Protein AF-A0A7S4HUU7-F1 (afdb_monomer_lite)

Secondary structure (DSSP, 8-state):
-EEEETTEEEE----SS--SSTTTTHHHHHHHHS--HHHHHHHHHH-HHHHHTS-SS----SSEEEEEEE--S--EEEEEE-HHHHHHHHTSTTEEEEE--TT-STTSEE----SGGG--EEEEEEESSHHHHHHHHHHHHHHHHT-SEEETTPPPPP-PPP----------------PPP---------------------THHHHHHHHHHHT--HHHHHHHHTT----

Structure (mmCIF, N/CA/C/O backbone):
data_AF-A0A7S4HUU7-F1
#
_entry.id   AF-A0A7S4HUU7-F1
#
loop_
_atom_site.group_PDB
_atom_site.id
_atom_site.type_symbol
_atom_site.label_atom_id
_atom_site.label_alt_id
_atom_site.label_comp_id
_atom_site.label_asym_id
_atom_site.label_entity_id
_atom_site.label_seq_id
_atom_site.pdbx_PDB_ins_code
_atom_site.Cartn_x
_atom_site.Cartn_y
_atom_site.Cartn_z
_atom_site.occupancy
_atom_site.B_iso_or_equiv
_atom_site.auth_seq_id
_atom_site.auth_comp_id
_atom_site.auth_asym_id
_atom_site.auth_atom_id
_atom_site.pdbx_PDB_model_num
ATOM 1 N N . GLU A 1 1 ? 1.337 11.785 -11.502 1.00 91.38 1 GLU A N 1
ATOM 2 C CA . GLU A 1 1 ? -0.047 11.291 -11.449 1.00 91.38 1 GLU A CA 1
ATOM 3 C C . GLU A 1 1 ? -0.752 11.577 -12.762 1.00 91.38 1 GLU A C 1
ATOM 5 O O . GLU A 1 1 ? -0.641 12.681 -13.294 1.00 91.38 1 GLU A O 1
ATOM 10 N N . VAL A 1 2 ? -1.424 10.565 -13.302 1.00 93.88 2 VAL A N 1
ATOM 11 C CA . VAL A 1 2 ? -2.193 10.631 -14.548 1.00 93.88 2 VAL A CA 1
ATOM 12 C C . VAL A 1 2 ? -3.588 10.104 -14.239 1.00 93.88 2 VAL A C 1
ATOM 14 O O . VAL A 1 2 ? -3.719 9.100 -13.544 1.00 93.88 2 VAL A O 1
ATOM 17 N N . LYS A 1 3 ? -4.619 10.773 -14.749 1.00 95.31 3 LYS A N 1
ATOM 18 C CA . LYS A 1 3 ? -6.012 10.327 -14.666 1.00 95.31 3 LYS A CA 1
ATOM 19 C C . LYS A 1 3 ? -6.477 9.888 -16.050 1.00 95.31 3 LYS A C 1
ATOM 21 O O . LYS A 1 3 ? -6.244 10.607 -17.017 1.00 95.31 3 LYS A O 1
ATOM 26 N N . LEU A 1 4 ? -7.136 8.738 -16.152 1.00 95.38 4 LEU A N 1
ATOM 27 C CA . LEU A 1 4 ? -7.768 8.308 -17.400 1.00 95.38 4 LEU A CA 1
ATOM 28 C C . LEU A 1 4 ? -9.140 8.975 -17.543 1.00 95.38 4 LEU A C 1
ATOM 30 O O . LEU A 1 4 ? -9.954 8.916 -16.627 1.00 95.38 4 LEU A O 1
ATOM 34 N N . GLU A 1 5 ? -9.386 9.605 -18.689 1.00 95.25 5 GLU A N 1
ATOM 35 C CA . GLU A 1 5 ? -10.675 10.185 -19.076 1.00 95.25 5 GLU A CA 1
ATOM 36 C C . GLU A 1 5 ? -11.149 9.554 -20.389 1.00 95.25 5 GLU A C 1
ATOM 38 O O . GLU A 1 5 ? -10.347 9.008 -21.146 1.00 95.25 5 GLU A O 1
ATOM 43 N N . THR A 1 6 ? -12.435 9.694 -20.729 1.00 96.44 6 THR A N 1
ATOM 44 C CA . THR A 1 6 ? -12.987 9.204 -22.013 1.00 96.44 6 THR A CA 1
ATOM 45 C C . THR A 1 6 ? -12.234 9.754 -23.229 1.00 96.44 6 THR A C 1
ATOM 47 O O . THR A 1 6 ? -12.147 9.103 -24.262 1.00 96.44 6 THR A O 1
ATOM 50 N N . ARG A 1 7 ? -11.664 10.959 -23.107 1.00 95.81 7 ARG A N 1
ATOM 51 C CA . ARG A 1 7 ? -10.877 11.620 -24.163 1.00 95.81 7 ARG A CA 1
ATOM 52 C C . ARG A 1 7 ? -9.395 11.222 -24.164 1.00 95.81 7 ARG A C 1
ATOM 54 O O . ARG A 1 7 ? -8.632 11.770 -24.952 1.00 95.81 7 ARG A O 1
ATOM 61 N N . GLY A 1 8 ? -8.984 10.323 -23.274 1.00 96.19 8 GLY A N 1
ATOM 62 C CA . GLY A 1 8 ? -7.600 9.901 -23.093 1.00 96.19 8 GLY A CA 1
ATOM 63 C C . GLY A 1 8 ? -6.992 10.325 -21.749 1.00 96.19 8 GLY A C 1
ATOM 64 O O . GLY A 1 8 ? -7.663 10.929 -20.908 1.00 96.19 8 GLY A O 1
ATOM 65 N N . PRO A 1 9 ? -5.716 9.980 -21.513 1.00 96.62 9 PRO A N 1
ATOM 66 C CA . PRO A 1 9 ? -5.021 10.280 -20.269 1.00 96.62 9 PRO A CA 1
ATOM 67 C C . PRO A 1 9 ? -4.788 11.785 -20.092 1.00 96.62 9 PRO A C 1
ATOM 69 O O . PRO A 1 9 ? -4.361 12.483 -21.010 1.00 96.62 9 PRO A O 1
ATOM 72 N N . VAL A 1 10 ? -5.007 12.274 -18.875 1.00 97.56 10 VAL A N 1
ATOM 73 C CA . VAL A 1 10 ? -4.738 13.651 -18.459 1.00 97.56 10 VAL A CA 1
ATOM 74 C C . VAL A 1 10 ? -3.619 13.643 -17.428 1.00 97.56 10 VAL A C 1
ATOM 76 O O . VAL A 1 10 ? -3.720 12.985 -16.391 1.00 97.56 10 VAL A O 1
ATOM 79 N N . LEU A 1 11 ? -2.553 14.396 -17.701 1.00 96.69 11 LEU A N 1
ATOM 80 C CA . LEU A 1 11 ? -1.488 14.626 -16.733 1.00 96.69 11 LEU A CA 1
ATOM 81 C C . LEU A 1 11 ? -2.001 15.541 -15.618 1.00 96.69 11 LEU A C 1
ATOM 83 O O . LEU A 1 11 ? -2.425 16.662 -15.887 1.00 96.69 11 LEU A O 1
ATOM 87 N N . ILE A 1 12 ? -1.957 15.059 -14.378 1.00 96.75 12 ILE A N 1
ATOM 88 C CA . ILE A 1 12 ? -2.424 15.805 -13.204 1.00 96.75 12 ILE A CA 1
ATOM 89 C C . ILE A 1 12 ? -1.245 16.434 -12.469 1.00 96.75 12 ILE A C 1
ATOM 91 O O . ILE A 1 12 ? -1.267 17.619 -12.153 1.00 96.75 12 ILE A O 1
ATOM 95 N N . GLU A 1 13 ? -0.198 15.648 -12.225 1.00 95.94 13 GLU A N 1
ATOM 96 C CA . GLU A 1 13 ? 0.946 16.088 -11.430 1.00 95.94 13 GLU A CA 1
ATOM 97 C C . GLU A 1 13 ? 2.232 15.390 -11.882 1.00 95.94 13 GLU A C 1
ATOM 99 O O . GLU A 1 13 ? 2.228 14.197 -12.198 1.00 95.94 13 GLU A O 1
ATOM 104 N N . VAL A 1 14 ? 3.355 16.107 -11.865 1.00 94.88 14 VAL A N 1
ATOM 105 C CA . VAL A 1 14 ? 4.700 15.535 -12.006 1.00 94.88 14 VAL A CA 1
ATOM 106 C C . VAL A 1 14 ? 5.538 16.007 -10.834 1.00 94.88 14 VAL A C 1
ATOM 108 O O . VAL A 1 14 ? 5.533 17.183 -10.486 1.00 94.88 14 VAL A O 1
ATOM 111 N N . ASN A 1 15 ? 6.277 15.077 -10.242 1.00 93.06 15 ASN A N 1
ATOM 112 C CA . ASN A 1 15 ? 7.114 15.326 -9.084 1.00 93.06 15 ASN A CA 1
ATOM 113 C C . ASN A 1 15 ? 8.558 14.916 -9.394 1.00 93.06 15 ASN A C 1
ATOM 115 O O . ASN A 1 15 ? 8.798 13.817 -9.886 1.00 93.06 15 ASN A O 1
ATOM 119 N N . CYS A 1 16 ? 9.521 15.774 -9.051 1.00 92.38 16 CYS A N 1
ATOM 120 C CA . CYS A 1 16 ? 10.960 15.484 -9.136 1.00 92.38 16 CYS A CA 1
ATOM 121 C C . CYS A 1 16 ? 11.496 14.976 -7.787 1.00 92.38 16 CYS A C 1
ATOM 123 O O . CYS A 1 16 ? 12.459 15.511 -7.242 1.00 92.38 16 CYS A O 1
ATOM 125 N N . ARG A 1 17 ? 10.810 13.988 -7.210 1.00 91.88 17 ARG A N 1
ATOM 126 C CA . ARG A 1 17 ? 11.124 13.362 -5.918 1.00 91.88 17 ARG A CA 1
ATOM 127 C C . ARG A 1 17 ? 10.657 11.910 -5.925 1.00 91.88 17 ARG A C 1
ATOM 129 O O . ARG A 1 17 ? 9.897 11.510 -6.805 1.00 91.88 17 ARG A O 1
ATOM 136 N N . LEU A 1 18 ? 11.068 11.158 -4.910 1.00 91.81 18 LEU A N 1
ATOM 137 C CA . LEU A 1 18 ? 10.522 9.831 -4.653 1.00 91.81 18 LEU A CA 1
ATOM 138 C C . LEU A 1 18 ? 9.024 9.908 -4.312 1.00 91.81 18 LEU A C 1
ATOM 140 O O . LEU A 1 18 ? 8.534 10.904 -3.757 1.00 91.81 18 LEU A O 1
ATOM 144 N N . HIS A 1 19 ? 8.308 8.838 -4.652 1.00 90.75 19 HIS A N 1
ATOM 145 C CA . HIS A 1 19 ? 6.928 8.625 -4.237 1.00 90.75 19 HIS A CA 1
ATOM 146 C C . HIS A 1 19 ? 6.809 8.670 -2.703 1.00 90.75 19 HIS A C 1
ATOM 148 O O . HIS A 1 19 ? 7.733 8.269 -1.991 1.00 90.75 19 HIS A O 1
ATOM 154 N N . GLY A 1 20 ? 5.679 9.195 -2.214 1.00 89.56 20 GLY A N 1
ATOM 155 C CA . GLY A 1 20 ? 5.392 9.313 -0.780 1.00 89.56 20 GLY A CA 1
ATOM 156 C C . GLY A 1 20 ? 5.154 7.957 -0.102 1.00 89.56 20 GLY A C 1
ATOM 157 O O . GLY A 1 20 ? 5.434 6.911 -0.682 1.00 89.56 20 GLY A O 1
ATOM 158 N N . GLY A 1 21 ? 4.648 7.966 1.133 1.00 86.81 21 GLY A N 1
ATOM 159 C CA . GLY A 1 21 ? 4.355 6.733 1.876 1.00 86.81 21 GLY A CA 1
ATOM 160 C C . GLY A 1 21 ? 5.598 6.048 2.450 1.00 86.81 21 GLY A C 1
ATOM 161 O O . GLY A 1 21 ? 5.610 4.826 2.592 1.00 86.81 21 GLY A O 1
ATOM 162 N N . GLU A 1 22 ? 6.669 6.817 2.694 1.00 87.81 22 GLU A N 1
ATOM 163 C CA . GLU A 1 22 ? 7.852 6.404 3.468 1.00 87.81 22 GLU A CA 1
ATOM 164 C C . GLU A 1 22 ? 8.527 5.112 2.960 1.00 87.81 22 GLU A C 1
ATOM 166 O O . GLU A 1 22 ? 9.189 4.396 3.707 1.00 87.81 22 GLU A O 1
ATOM 171 N N . GLY A 1 23 ? 8.369 4.800 1.669 1.00 91.38 23 GLY A N 1
ATOM 172 C CA . GLY A 1 23 ? 8.923 3.593 1.052 1.00 91.38 23 GLY A CA 1
ATOM 173 C C . GLY A 1 23 ? 8.147 2.304 1.344 1.00 91.38 23 GLY A C 1
ATOM 174 O O . GLY A 1 23 ? 8.562 1.239 0.895 1.00 91.38 23 GLY A O 1
ATOM 175 N N . THR A 1 24 ? 6.998 2.367 2.020 1.00 92.38 24 THR A N 1
ATOM 176 C CA . THR A 1 24 ? 6.162 1.184 2.300 1.00 92.38 24 THR A CA 1
ATOM 177 C C . THR A 1 24 ? 5.661 0.483 1.032 1.00 92.38 24 THR A C 1
ATOM 179 O O . THR A 1 24 ? 5.388 -0.711 1.060 1.00 92.38 24 THR A O 1
ATOM 182 N N . TRP A 1 25 ? 5.626 1.185 -0.102 1.00 93.12 25 TRP A N 1
ATOM 183 C CA . TRP A 1 25 ? 5.288 0.673 -1.435 1.00 93.12 25 TRP A CA 1
ATOM 184 C C . TRP A 1 25 ? 6.435 -0.071 -2.145 1.00 93.12 25 TRP A C 1
ATOM 186 O O . TRP A 1 25 ? 6.200 -0.738 -3.157 1.00 93.12 25 TRP A O 1
ATOM 196 N N . LEU A 1 26 ? 7.682 0.050 -1.666 1.00 95.56 26 LEU A N 1
ATOM 197 C CA . LEU A 1 26 ? 8.866 -0.511 -2.332 1.00 95.56 26 LEU A CA 1
ATOM 198 C C . LEU A 1 26 ? 8.753 -2.014 -2.633 1.00 95.56 26 LEU A C 1
ATOM 200 O O . LEU A 1 26 ? 9.136 -2.391 -3.741 1.00 95.56 26 LEU A O 1
ATOM 204 N N . PRO A 1 27 ? 8.219 -2.869 -1.733 1.00 95.62 27 PRO A N 1
ATOM 205 C CA . PRO A 1 27 ? 8.077 -4.296 -2.014 1.00 95.62 27 PRO A CA 1
ATOM 206 C C . PRO A 1 27 ? 7.184 -4.577 -3.228 1.00 95.62 27 PRO A C 1
ATOM 208 O O . PRO A 1 27 ? 7.537 -5.398 -4.071 1.00 95.62 27 PRO A O 1
ATOM 211 N N . VAL A 1 28 ? 6.075 -3.840 -3.366 1.00 96.81 28 VAL A N 1
ATOM 212 C CA . VAL A 1 28 ? 5.144 -3.984 -4.496 1.00 96.81 28 VAL A CA 1
ATOM 213 C C . VAL A 1 28 ? 5.813 -3.550 -5.797 1.00 96.81 28 VAL A C 1
ATOM 215 O O . VAL A 1 28 ? 5.787 -4.284 -6.780 1.00 96.81 28 VAL A O 1
ATOM 218 N N . ALA A 1 29 ? 6.463 -2.382 -5.806 1.00 95.19 29 ALA A N 1
ATOM 219 C CA . ALA A 1 29 ? 7.156 -1.894 -6.998 1.00 95.19 29 ALA A CA 1
ATOM 220 C C . ALA A 1 29 ? 8.310 -2.816 -7.415 1.00 95.19 29 ALA A C 1
ATOM 222 O O . ALA A 1 29 ? 8.478 -3.085 -8.603 1.00 95.19 29 ALA A O 1
ATOM 223 N N . MET A 1 30 ? 9.063 -3.340 -6.444 1.00 95.94 30 MET A N 1
ATOM 224 C CA . MET A 1 30 ? 10.132 -4.297 -6.705 1.00 95.94 30 MET A CA 1
ATOM 225 C C . MET A 1 30 ? 9.587 -5.584 -7.329 1.00 95.94 30 MET A C 1
ATOM 227 O O . MET A 1 30 ? 10.121 -6.034 -8.335 1.00 95.94 30 MET A O 1
ATOM 231 N N . ALA A 1 31 ? 8.506 -6.149 -6.788 1.00 96.19 31 ALA A N 1
ATOM 232 C CA . ALA A 1 31 ? 7.906 -7.361 -7.338 1.00 96.19 31 ALA A CA 1
ATOM 233 C C . ALA A 1 31 ? 7.308 -7.151 -8.738 1.00 96.19 31 ALA A C 1
ATOM 235 O O . ALA A 1 31 ? 7.382 -8.041 -9.582 1.00 96.19 31 ALA A O 1
ATOM 236 N N . ALA A 1 32 ? 6.723 -5.979 -8.989 1.00 94.75 32 ALA A N 1
ATOM 237 C CA . ALA A 1 32 ? 6.044 -5.683 -10.241 1.00 94.75 32 ALA A CA 1
ATOM 238 C C . ALA A 1 32 ? 7.010 -5.313 -11.379 1.00 94.75 32 ALA A C 1
ATOM 240 O O . ALA A 1 32 ? 6.782 -5.706 -12.520 1.00 94.75 32 ALA A O 1
ATOM 241 N N . ALA A 1 33 ? 8.080 -4.564 -11.093 1.00 93.19 33 ALA A N 1
ATOM 242 C CA . ALA A 1 33 ? 8.981 -4.023 -12.116 1.00 93.19 33 ALA A CA 1
ATOM 243 C C . ALA A 1 33 ? 10.416 -4.577 -12.058 1.00 93.19 33 ALA A C 1
ATOM 245 O O . ALA A 1 33 ? 11.174 -4.395 -13.008 1.00 93.19 33 ALA A O 1
ATOM 246 N N . GLY A 1 34 ? 10.817 -5.225 -10.961 1.00 93.94 34 GLY A N 1
ATOM 247 C CA . GLY A 1 34 ? 12.198 -5.669 -10.724 1.00 93.94 34 GLY A CA 1
ATOM 248 C C . GLY A 1 34 ? 13.163 -4.547 -10.316 1.00 93.94 34 GLY A C 1
ATOM 249 O O . GLY A 1 34 ? 14.355 -4.787 -10.144 1.00 93.94 34 GLY A O 1
ATOM 250 N N . TYR A 1 35 ? 12.669 -3.316 -10.170 1.00 94.44 35 TYR A N 1
ATOM 251 C CA . TYR A 1 35 ? 13.412 -2.155 -9.683 1.00 94.44 35 TYR A CA 1
ATOM 252 C C . TYR A 1 35 ? 12.447 -1.135 -9.066 1.00 94.44 35 TYR A C 1
ATOM 254 O O . TYR A 1 35 ? 11.231 -1.215 -9.230 1.00 94.44 35 TYR A O 1
ATOM 262 N N . THR A 1 36 ? 12.978 -0.150 -8.345 1.00 95.12 36 THR A N 1
ATOM 263 C CA . THR A 1 36 ? 12.193 0.933 -7.735 1.00 95.12 36 THR A CA 1
ATOM 264 C C . THR A 1 36 ? 12.792 2.294 -8.072 1.00 95.12 36 THR A C 1
ATOM 266 O O . THR A 1 36 ? 13.926 2.389 -8.543 1.00 95.12 36 THR A O 1
ATOM 269 N N . GLN A 1 37 ? 12.065 3.377 -7.778 1.00 93.81 37 GLN A N 1
ATOM 270 C CA . GLN A 1 37 ? 12.620 4.733 -7.894 1.00 93.81 37 GLN A CA 1
ATOM 271 C C . GLN A 1 37 ? 13.870 4.916 -7.018 1.00 93.81 37 GLN A C 1
ATOM 273 O O . GLN A 1 37 ? 14.778 5.650 -7.396 1.00 93.81 37 GLN A O 1
ATOM 278 N N . VAL A 1 38 ? 13.936 4.225 -5.872 1.00 95.75 38 VAL A N 1
ATOM 279 C CA . VAL A 1 38 ? 15.086 4.274 -4.961 1.00 95.75 38 VAL A CA 1
ATOM 280 C C . VAL A 1 38 ? 16.294 3.581 -5.582 1.00 95.75 38 VAL A C 1
ATOM 282 O O . VAL A 1 38 ? 17.364 4.179 -5.648 1.00 95.75 38 VAL A O 1
ATOM 285 N N . THR A 1 39 ? 16.136 2.352 -6.087 1.00 95.69 39 THR A N 1
ATOM 286 C CA . THR A 1 39 ? 17.259 1.630 -6.707 1.00 95.69 39 THR A CA 1
ATOM 287 C C . THR A 1 39 ? 17.730 2.325 -7.979 1.00 95.69 39 THR A C 1
ATOM 289 O O . THR A 1 39 ? 18.930 2.483 -8.165 1.00 95.69 39 THR A O 1
ATOM 292 N N . ALA A 1 40 ? 16.806 2.836 -8.798 1.00 95.12 40 ALA A N 1
ATOM 293 C CA . ALA A 1 40 ? 17.142 3.609 -9.989 1.00 95.12 40 ALA A CA 1
ATOM 294 C C . ALA A 1 40 ? 17.914 4.896 -9.649 1.00 95.12 40 ALA A C 1
ATOM 296 O O . ALA A 1 40 ? 18.889 5.220 -10.322 1.00 95.12 40 ALA A O 1
ATOM 297 N N . LEU A 1 41 ? 17.525 5.616 -8.589 1.00 95.50 41 LEU A N 1
ATOM 298 C CA . LEU A 1 41 ? 18.242 6.811 -8.133 1.00 95.50 41 LEU A CA 1
ATOM 299 C C . LEU A 1 41 ? 19.663 6.481 -7.647 1.00 95.50 41 LEU A C 1
ATOM 301 O O . LEU A 1 41 ? 20.611 7.199 -7.976 1.00 95.50 41 LEU A O 1
ATOM 305 N N . ILE A 1 42 ? 19.815 5.396 -6.883 1.00 96.44 42 ILE A N 1
ATOM 306 C CA . ILE A 1 42 ? 21.120 4.907 -6.417 1.00 96.44 42 ILE A CA 1
ATOM 307 C C . ILE A 1 42 ? 21.998 4.528 -7.612 1.00 96.44 42 ILE A C 1
ATOM 309 O O . ILE A 1 42 ? 23.152 4.949 -7.677 1.00 96.44 42 ILE A O 1
ATOM 313 N N . ASP A 1 43 ? 21.452 3.799 -8.584 1.00 97.00 43 ASP A N 1
ATOM 314 C CA . ASP A 1 43 ? 22.181 3.386 -9.782 1.00 97.00 43 ASP A CA 1
ATOM 315 C C . ASP A 1 43 ? 22.602 4.579 -10.626 1.00 97.00 43 ASP A C 1
ATOM 317 O O . ASP A 1 43 ? 23.757 4.659 -11.028 1.00 97.00 43 ASP A O 1
ATOM 321 N N . ALA A 1 44 ? 21.727 5.566 -10.817 1.00 96.12 44 ALA A N 1
ATOM 322 C CA . ALA A 1 44 ? 22.086 6.770 -11.561 1.00 96.12 44 ALA A CA 1
ATOM 323 C C . ALA A 1 44 ? 23.250 7.534 -10.905 1.00 96.12 44 ALA A C 1
ATOM 325 O O . ALA A 1 44 ? 24.038 8.176 -11.595 1.00 96.12 44 ALA A O 1
ATOM 326 N N . SER A 1 45 ? 23.354 7.459 -9.575 1.00 96.62 45 SER A N 1
ATOM 327 C CA . SER A 1 45 ? 24.353 8.195 -8.795 1.00 96.62 45 SER A CA 1
ATOM 328 C C . SER A 1 45 ? 25.679 7.442 -8.660 1.00 96.62 45 SER A C 1
ATOM 330 O O . SER A 1 45 ? 26.740 8.057 -8.700 1.00 96.62 45 SER A O 1
ATOM 332 N N . LEU A 1 46 ? 25.627 6.120 -8.474 1.00 97.94 46 LEU A N 1
ATOM 333 C CA . LEU A 1 46 ? 26.786 5.305 -8.088 1.00 97.94 46 LEU A CA 1
ATOM 334 C C . LEU A 1 46 ? 27.172 4.243 -9.127 1.00 97.94 46 LEU A C 1
ATOM 336 O O . LEU A 1 46 ? 28.290 3.734 -9.090 1.00 97.94 46 LEU A O 1
ATOM 340 N N . ARG A 1 47 ? 26.262 3.869 -10.034 1.00 97.38 47 ARG A N 1
ATOM 341 C CA . ARG A 1 47 ? 26.425 2.775 -11.009 1.00 97.38 47 ARG A CA 1
ATOM 342 C C . ARG A 1 47 ? 25.784 3.143 -12.359 1.00 97.38 47 ARG A C 1
ATOM 344 O O . ARG A 1 47 ? 24.811 2.506 -12.766 1.00 97.38 47 ARG A O 1
ATOM 351 N N . PRO A 1 48 ? 26.307 4.152 -13.082 1.00 95.69 48 PRO A N 1
ATOM 352 C CA . PRO A 1 48 ? 25.664 4.685 -14.290 1.00 95.69 48 PRO A CA 1
ATOM 353 C C . PRO A 1 48 ? 25.461 3.634 -15.390 1.00 95.69 48 PRO A C 1
ATOM 355 O O . PRO A 1 48 ? 24.491 3.700 -16.138 1.00 95.69 48 PRO A O 1
ATOM 358 N N . GLU A 1 49 ? 26.334 2.628 -15.458 1.00 97.56 49 GLU A N 1
ATOM 359 C CA . GLU A 1 49 ? 26.184 1.474 -16.348 1.00 97.56 49 GLU A CA 1
ATOM 360 C C . GLU A 1 49 ? 24.924 0.652 -16.012 1.00 97.56 49 GLU A C 1
ATOM 362 O O . GLU A 1 49 ? 24.165 0.307 -16.919 1.00 97.56 49 GLU A O 1
ATOM 367 N N . ALA A 1 50 ? 24.646 0.412 -14.724 1.00 96.19 50 ALA A N 1
ATOM 368 C CA . ALA A 1 50 ? 23.447 -0.282 -14.252 1.00 96.19 50 ALA A CA 1
ATOM 369 C C . ALA A 1 50 ? 22.183 0.523 -14.541 1.00 96.19 50 ALA A C 1
ATOM 371 O O . ALA A 1 50 ? 21.204 -0.026 -15.042 1.00 96.19 50 ALA A O 1
ATOM 372 N N . PHE A 1 51 ? 22.238 1.837 -14.320 1.00 96.88 51 PHE A N 1
ATOM 373 C CA . PHE A 1 51 ? 21.145 2.733 -14.683 1.00 96.88 51 PHE A CA 1
ATOM 374 C C . PHE A 1 51 ? 20.863 2.707 -16.190 1.00 96.88 51 PHE A C 1
ATOM 376 O O . PHE A 1 51 ? 19.707 2.646 -16.596 1.00 96.88 51 PHE A O 1
ATOM 383 N N . GLY A 1 52 ? 21.909 2.672 -17.022 1.00 96.62 52 GLY A N 1
ATOM 384 C CA . GLY A 1 52 ? 21.791 2.580 -18.478 1.00 96.62 52 GLY A CA 1
ATOM 385 C C . GLY A 1 52 ? 21.163 1.277 -18.989 1.00 96.62 52 GLY A C 1
ATOM 386 O O . GLY A 1 52 ? 20.708 1.243 -20.129 1.00 96.62 52 GLY A O 1
ATOM 387 N N . ARG A 1 53 ? 21.107 0.216 -18.167 1.00 95.12 53 ARG A N 1
ATOM 388 C CA . ARG A 1 53 ? 20.383 -1.031 -18.483 1.00 95.12 53 ARG A CA 1
ATOM 389 C C . ARG A 1 53 ? 18.895 -0.982 -18.155 1.00 95.12 53 ARG A C 1
ATOM 391 O O . ARG A 1 53 ? 18.170 -1.879 -18.583 1.00 95.12 53 ARG A O 1
ATOM 398 N N . LEU A 1 54 ? 18.434 0.007 -17.390 1.00 93.81 54 LEU A N 1
ATOM 399 C CA . LEU A 1 54 ? 17.011 0.138 -17.098 1.00 93.81 54 LEU A CA 1
ATOM 400 C C . LEU A 1 54 ? 16.245 0.470 -18.386 1.00 93.81 54 LEU A C 1
ATOM 402 O O . LEU A 1 54 ? 16.739 1.231 -19.223 1.00 93.81 54 LEU A O 1
ATOM 406 N N . PRO A 1 55 ? 15.036 -0.083 -18.569 1.00 92.12 55 PRO A N 1
ATOM 407 C CA . PRO A 1 55 ? 14.258 0.188 -19.763 1.00 92.12 55 PRO A CA 1
ATOM 408 C C . PRO A 1 55 ? 13.825 1.660 -19.786 1.00 92.12 55 PRO A C 1
ATOM 410 O O . PRO A 1 55 ? 13.449 2.235 -18.763 1.00 92.12 55 PRO A O 1
ATOM 413 N N . ALA A 1 56 ? 13.845 2.273 -20.972 1.00 89.75 56 ALA A N 1
ATOM 414 C CA . ALA A 1 56 ? 13.463 3.679 -21.151 1.00 89.75 56 ALA A CA 1
ATOM 415 C C . ALA A 1 56 ? 11.984 3.954 -20.814 1.00 89.75 56 ALA A C 1
ATOM 417 O O . ALA A 1 56 ? 11.597 5.095 -20.561 1.00 89.75 56 ALA A O 1
ATOM 418 N N . GLN A 1 57 ? 11.155 2.910 -20.821 1.00 87.00 57 GLN A N 1
ATOM 419 C CA . GLN A 1 57 ? 9.746 2.933 -20.450 1.00 87.00 57 GLN A CA 1
ATOM 420 C C . GLN A 1 57 ? 9.435 1.703 -19.587 1.00 87.00 57 GLN A C 1
ATOM 422 O O . GLN A 1 57 ? 10.111 0.683 -19.735 1.00 87.00 57 GLN A O 1
ATOM 427 N N . PRO A 1 58 ? 8.427 1.761 -18.699 1.00 78.56 58 PRO A N 1
ATOM 428 C CA . PRO A 1 58 ? 8.003 0.591 -17.939 1.00 78.56 58 PRO A CA 1
ATOM 429 C C . PRO A 1 58 ? 7.675 -0.583 -18.869 1.00 78.56 58 PRO A C 1
ATOM 431 O O . PRO A 1 58 ? 6.928 -0.430 -19.834 1.00 78.56 58 PRO A O 1
ATOM 434 N N . VAL A 1 59 ? 8.246 -1.748 -18.573 1.00 83.50 59 VAL A N 1
ATOM 435 C CA . VAL A 1 59 ? 7.923 -3.007 -19.256 1.00 83.50 59 VAL A CA 1
ATOM 436 C C . VAL A 1 59 ? 6.636 -3.611 -18.687 1.00 83.50 59 VAL A C 1
ATOM 438 O O . VAL A 1 59 ? 6.082 -3.106 -17.707 1.00 83.50 59 VAL A O 1
ATOM 441 N N . ALA A 1 60 ? 6.156 -4.700 -19.293 1.00 87.31 60 ALA A N 1
ATOM 442 C CA . ALA A 1 60 ? 5.064 -5.484 -18.726 1.00 87.31 60 ALA A CA 1
ATOM 443 C C . ALA A 1 60 ? 5.366 -5.867 -17.266 1.00 87.31 60 ALA A C 1
ATOM 445 O O . ALA A 1 60 ? 6.504 -6.197 -16.924 1.00 87.31 60 ALA A O 1
ATOM 446 N N . LEU A 1 61 ? 4.340 -5.810 -16.414 1.00 91.56 61 LEU A N 1
ATOM 447 C CA . LEU A 1 61 ? 4.477 -6.144 -15.000 1.00 91.56 61 LEU A CA 1
ATOM 448 C C . LEU A 1 61 ? 4.857 -7.622 -14.844 1.00 91.56 61 LEU A C 1
ATOM 450 O O . LEU A 1 61 ? 4.225 -8.489 -15.443 1.00 91.56 61 LEU A O 1
ATOM 454 N N . GLN A 1 62 ? 5.866 -7.900 -14.021 1.00 94.19 62 GLN A N 1
ATOM 455 C CA . GLN A 1 62 ? 6.297 -9.259 -13.679 1.00 94.19 62 GLN A CA 1
ATOM 456 C C . GLN A 1 62 ? 5.330 -9.926 -12.697 1.00 94.19 62 GLN A C 1
ATOM 458 O O . GLN A 1 62 ? 5.128 -11.136 -12.741 1.00 94.19 62 GLN A O 1
ATOM 463 N N . GLN A 1 63 ? 4.739 -9.124 -11.811 1.00 96.69 63 GLN A N 1
ATOM 464 C CA . GLN A 1 63 ? 3.712 -9.521 -10.856 1.00 96.69 63 GLN A CA 1
ATOM 465 C C . GLN A 1 63 ? 2.695 -8.393 -10.687 1.00 96.69 63 GLN A C 1
ATOM 467 O O . GLN A 1 63 ? 2.951 -7.235 -11.029 1.00 96.69 63 GLN A O 1
ATOM 472 N N . HIS A 1 64 ? 1.542 -8.732 -10.127 1.00 97.38 64 HIS A N 1
ATOM 473 C CA . HIS A 1 64 ? 0.474 -7.794 -9.819 1.00 97.38 64 HIS A CA 1
ATOM 474 C C . HIS A 1 64 ? 0.468 -7.489 -8.330 1.00 97.38 64 HIS A C 1
ATOM 476 O O . HIS A 1 64 ? 0.777 -8.359 -7.521 1.00 97.38 64 HIS A O 1
ATOM 482 N N . GLY A 1 65 ? 0.114 -6.265 -7.955 1.00 96.44 65 GLY A N 1
ATOM 483 C CA . GLY A 1 65 ? 0.072 -5.916 -6.549 1.00 96.44 65 GLY A CA 1
ATOM 484 C C . GLY A 1 65 ? -0.558 -4.567 -6.259 1.00 96.44 65 GLY A C 1
ATOM 485 O O . GLY A 1 65 ? -0.754 -3.741 -7.153 1.00 96.44 65 GLY A O 1
ATOM 486 N N . ALA A 1 66 ? -0.855 -4.364 -4.981 1.00 96.19 66 ALA A N 1
ATOM 487 C CA . ALA A 1 66 ? -1.431 -3.145 -4.447 1.00 96.19 66 ALA A CA 1
ATOM 488 C C . ALA A 1 66 ? -0.832 -2.803 -3.090 1.00 96.19 66 ALA A C 1
ATOM 490 O O . ALA A 1 66 ? -0.521 -3.673 -2.279 1.00 96.19 66 ALA A O 1
ATOM 491 N N . TRP A 1 67 ? -0.769 -1.502 -2.841 1.00 94.81 67 TRP A N 1
ATOM 492 C CA . TRP A 1 67 ? -0.598 -0.930 -1.517 1.00 94.81 67 TRP A CA 1
ATOM 493 C C . TRP A 1 67 ? -1.990 -0.581 -0.974 1.00 94.81 67 TRP A C 1
ATOM 495 O O . TRP A 1 67 ? -2.637 0.351 -1.456 1.00 94.81 67 TRP A O 1
ATOM 505 N N . VAL A 1 68 ? -2.490 -1.379 -0.031 1.00 95.62 68 VAL A N 1
ATOM 506 C CA . VAL A 1 68 ? -3.816 -1.224 0.583 1.00 95.62 68 VAL A CA 1
ATOM 507 C C . VAL A 1 68 ? -3.672 -0.427 1.871 1.00 95.62 68 VAL A C 1
ATOM 509 O O . VAL A 1 68 ? -2.932 -0.817 2.769 1.00 95.62 68 VAL A O 1
ATOM 512 N N . THR A 1 69 ? -4.381 0.692 1.987 1.00 94.94 69 THR A N 1
ATOM 513 C CA . THR A 1 69 ? -4.323 1.547 3.177 1.00 94.94 69 THR A CA 1
ATOM 514 C C . THR A 1 69 ? -5.110 0.958 4.340 1.00 94.94 69 THR A C 1
ATOM 516 O O . THR A 1 69 ? -6.243 0.508 4.173 1.00 94.94 69 THR A O 1
ATOM 519 N N . VAL A 1 70 ? -4.531 1.027 5.539 1.00 96.12 70 VAL A N 1
ATOM 520 C CA . VAL A 1 70 ? -5.237 0.757 6.797 1.00 96.12 70 VAL A CA 1
ATOM 521 C C . VAL A 1 70 ? -6.058 1.991 7.147 1.00 96.12 70 VAL A C 1
ATOM 523 O O . VAL A 1 70 ? -5.499 3.081 7.312 1.00 96.12 70 VAL A O 1
ATOM 526 N N . ARG A 1 71 ? -7.379 1.818 7.232 1.00 95.94 71 ARG A N 1
ATOM 527 C CA . ARG A 1 71 ? -8.347 2.901 7.441 1.00 95.94 71 ARG A CA 1
ATOM 528 C C . ARG A 1 71 ? -9.079 2.735 8.765 1.00 95.94 71 ARG A C 1
ATOM 530 O O . ARG A 1 71 ? -9.355 1.616 9.191 1.00 95.94 71 ARG A O 1
ATOM 537 N N . SER A 1 72 ? -9.434 3.857 9.380 1.00 96.00 72 SER A N 1
ATOM 538 C CA . SER A 1 72 ? -10.309 3.893 10.548 1.00 96.00 72 SER A CA 1
ATOM 539 C C . SER A 1 72 ? -11.635 4.567 10.218 1.00 96.00 72 SER A C 1
ATOM 541 O O . SER A 1 72 ? -11.661 5.694 9.722 1.00 96.00 72 SER A O 1
ATOM 543 N N . THR A 1 73 ? -12.738 3.901 10.549 1.00 94.00 73 THR A N 1
ATOM 544 C CA . THR A 1 73 ? -14.101 4.459 10.498 1.00 94.00 73 THR A CA 1
ATOM 545 C C . THR A 1 73 ? -14.475 5.187 11.790 1.00 94.00 7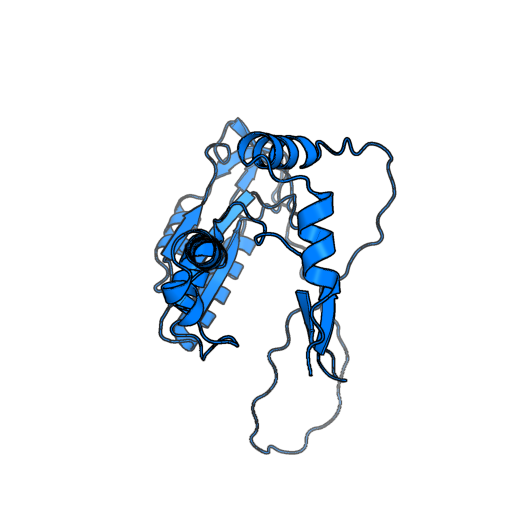3 THR A C 1
ATOM 547 O O . THR A 1 73 ? -15.425 5.967 11.825 1.00 94.00 73 THR A O 1
ATOM 550 N N . VAL A 1 74 ? -13.683 4.982 12.843 1.00 95.19 74 VAL A N 1
ATOM 551 C CA . VAL A 1 74 ? -13.872 5.546 14.179 1.00 95.19 74 VAL A CA 1
ATOM 552 C C . VAL A 1 74 ? -12.758 6.531 14.528 1.00 95.19 74 VAL A C 1
ATOM 554 O O . VAL A 1 74 ? -11.691 6.553 13.912 1.00 95.19 74 VAL A O 1
ATOM 557 N N . GLU A 1 75 ? -13.011 7.352 15.538 1.00 96.25 75 GLU A N 1
ATOM 558 C CA . GLU A 1 75 ? -12.059 8.308 16.099 1.00 96.25 75 GLU A CA 1
ATOM 559 C C . GLU A 1 75 ? -12.176 8.287 17.618 1.00 96.25 75 GLU A C 1
ATOM 561 O O . GLU A 1 75 ? -13.286 8.248 18.148 1.00 96.25 75 GLU A O 1
ATOM 566 N N . GLY A 1 76 ? -11.047 8.295 18.321 1.00 97.00 76 GLY A N 1
ATOM 567 C CA . GLY A 1 76 ? -11.032 8.206 19.775 1.00 97.00 76 GLY A CA 1
ATOM 568 C C . GLY A 1 76 ? -9.844 7.428 20.321 1.00 97.00 76 GLY A C 1
ATOM 569 O O . GLY A 1 76 ? -8.924 7.044 19.601 1.00 97.00 76 GLY A O 1
ATOM 570 N N . GLU A 1 77 ? -9.863 7.193 21.630 1.00 98.06 77 GLU A N 1
ATOM 571 C CA . GLU A 1 77 ? -8.898 6.305 22.276 1.00 98.06 77 GLU A CA 1
ATOM 572 C C . GLU A 1 77 ? -9.247 4.846 21.960 1.00 98.06 77 GLU A C 1
ATOM 574 O O . GLU A 1 77 ? -10.332 4.383 22.316 1.00 98.06 77 GLU A O 1
ATOM 579 N N . ILE A 1 78 ? -8.332 4.132 21.306 1.00 98.19 78 ILE A N 1
ATOM 580 C CA . ILE A 1 78 ? -8.467 2.725 20.935 1.00 98.19 78 ILE A CA 1
ATOM 581 C C . ILE A 1 78 ? -8.722 1.907 22.204 1.00 98.19 78 ILE A C 1
ATOM 583 O O . ILE A 1 78 ? -7.913 1.901 23.135 1.00 98.19 78 ILE A O 1
ATOM 587 N N . SER A 1 79 ? -9.837 1.185 22.232 1.00 97.81 79 SER A N 1
ATOM 588 C CA . SER A 1 79 ? -10.126 0.162 23.238 1.00 97.81 79 SER A CA 1
ATOM 589 C C . SER A 1 79 ? -9.703 -1.223 22.756 1.00 97.81 79 SER A C 1
ATOM 591 O O . SER A 1 79 ? -9.238 -2.030 23.561 1.00 97.81 79 SER A O 1
ATOM 593 N N . ARG A 1 80 ? -9.830 -1.495 21.450 1.00 97.25 80 ARG A N 1
ATOM 594 C CA . ARG A 1 80 ? -9.522 -2.792 20.839 1.00 97.25 80 ARG A CA 1
ATOM 595 C C . ARG A 1 80 ? -9.045 -2.637 19.396 1.00 97.25 80 ARG A C 1
ATOM 597 O O . ARG A 1 80 ? -9.528 -1.775 18.666 1.00 97.25 80 ARG A O 1
ATOM 604 N N . VAL A 1 81 ? -8.127 -3.515 19.002 1.00 97.12 81 VAL A N 1
ATOM 605 C CA . VAL A 1 81 ? -7.745 -3.770 17.606 1.00 97.12 81 VAL A CA 1
ATOM 606 C C . VAL A 1 81 ? -8.213 -5.183 17.260 1.00 97.12 81 VAL A C 1
ATOM 608 O O . VAL A 1 81 ? -8.021 -6.103 18.058 1.00 97.12 81 VAL A O 1
ATOM 611 N N . ASP A 1 82 ? -8.873 -5.364 16.118 1.00 97.06 82 ASP A N 1
ATOM 612 C CA . ASP A 1 82 ? -9.366 -6.677 15.692 1.00 97.06 82 ASP A CA 1
ATOM 613 C C . ASP A 1 82 ? -8.234 -7.529 15.100 1.00 97.06 82 ASP A C 1
ATOM 615 O O . ASP A 1 82 ? -7.983 -7.552 13.891 1.00 97.06 82 ASP A O 1
ATOM 619 N N . GLU A 1 83 ? -7.537 -8.246 15.981 1.00 96.00 83 GLU A N 1
ATOM 620 C CA . GLU A 1 83 ? -6.409 -9.096 15.596 1.00 96.00 83 GLU A CA 1
ATOM 621 C C . GLU A 1 83 ? -6.811 -10.287 14.724 1.00 96.00 83 GLU A C 1
ATOM 623 O O . GLU A 1 83 ? -6.029 -10.726 13.883 1.00 96.00 83 GLU A O 1
ATOM 628 N N . ALA A 1 84 ? -8.036 -10.801 14.869 1.00 97.44 84 ALA A N 1
ATOM 629 C CA . ALA A 1 84 ? -8.522 -11.888 14.022 1.00 97.44 84 ALA A CA 1
ATOM 630 C C . ALA A 1 84 ? -8.688 -11.412 12.572 1.00 97.44 84 ALA A C 1
ATOM 632 O O . ALA A 1 84 ? -8.359 -12.134 11.624 1.00 97.44 84 ALA A O 1
ATOM 633 N N . ARG A 1 85 ? -9.138 -10.168 12.382 1.00 96.56 85 ARG A N 1
ATOM 634 C CA . ARG A 1 85 ? -9.247 -9.555 11.059 1.00 96.56 85 ARG A CA 1
ATOM 635 C C . ARG A 1 85 ? -7.881 -9.235 10.456 1.00 96.56 85 ARG A C 1
ATOM 637 O O . ARG A 1 85 ? -7.669 -9.519 9.278 1.00 96.56 85 ARG A O 1
ATOM 644 N N . LEU A 1 86 ? -6.932 -8.742 11.256 1.00 96.50 86 LEU A N 1
ATOM 645 C CA . LEU A 1 86 ? -5.538 -8.576 10.821 1.00 96.50 86 LEU A CA 1
ATOM 646 C C . LEU A 1 86 ? -4.915 -9.915 10.393 1.00 96.50 86 LEU A C 1
ATOM 648 O O . LEU A 1 86 ? -4.283 -9.994 9.341 1.00 96.50 86 LEU A O 1
ATOM 652 N N . GLN A 1 87 ? -5.134 -10.987 11.158 1.00 97.94 87 GLN A N 1
ATOM 653 C CA . GLN A 1 87 ? -4.685 -12.336 10.796 1.00 97.94 87 GLN A CA 1
ATOM 654 C C . GLN A 1 87 ? -5.347 -12.843 9.511 1.00 97.94 87 GLN A C 1
ATOM 656 O O . GLN A 1 87 ? -4.667 -13.439 8.682 1.00 97.94 87 GLN A O 1
ATOM 661 N N . SER A 1 88 ? -6.635 -12.554 9.308 1.00 98.06 88 SER A N 1
ATOM 662 C CA . SER A 1 88 ? -7.348 -12.915 8.075 1.00 98.06 88 SER A CA 1
ATOM 663 C C . SER A 1 88 ? -6.744 -12.224 6.848 1.00 98.06 88 SER A C 1
ATOM 665 O O . SER A 1 88 ? -6.542 -12.871 5.827 1.00 98.06 88 SER A O 1
ATOM 667 N N . MET A 1 89 ? -6.365 -10.944 6.957 1.00 97.00 89 MET A N 1
ATOM 668 C CA . MET A 1 89 ? -5.651 -10.241 5.880 1.00 97.00 89 MET A CA 1
ATOM 669 C C . MET A 1 89 ? -4.256 -10.820 5.623 1.00 97.00 89 MET A C 1
ATOM 671 O O . MET A 1 89 ? -3.846 -10.952 4.475 1.00 97.00 89 MET A O 1
ATOM 675 N N . ARG A 1 90 ? -3.529 -11.194 6.682 1.00 98.19 90 ARG A N 1
ATOM 676 C CA . ARG A 1 90 ? -2.204 -11.833 6.578 1.00 98.19 90 ARG A CA 1
ATOM 677 C C . ARG A 1 90 ? -2.255 -13.243 5.987 1.00 98.19 90 ARG A C 1
ATOM 679 O O . ARG A 1 90 ? -1.234 -13.739 5.527 1.00 98.19 90 ARG A O 1
ATOM 686 N N . ALA A 1 91 ? -3.422 -13.883 6.013 1.00 98.50 91 ALA A N 1
ATOM 687 C CA . ALA A 1 91 ? -3.647 -15.212 5.457 1.00 98.50 91 ALA A CA 1
ATOM 688 C C . ALA A 1 91 ? -4.041 -15.200 3.968 1.00 98.50 91 ALA A C 1
ATOM 690 O O . ALA A 1 91 ? -4.182 -16.272 3.378 1.00 98.50 91 ALA A O 1
ATOM 691 N N . LEU A 1 92 ? -4.227 -14.023 3.356 1.00 98.50 92 LEU A N 1
ATOM 692 C CA . LEU A 1 92 ? -4.489 -13.907 1.920 1.00 98.50 92 LEU A CA 1
ATOM 693 C C . LEU A 1 92 ? -3.306 -14.461 1.117 1.00 98.50 92 LEU A C 1
ATOM 695 O O . LEU A 1 92 ? -2.149 -14.252 1.479 1.00 98.50 92 LEU A O 1
ATOM 699 N N . GLY A 1 93 ? -3.584 -15.144 0.004 1.00 98.44 93 GLY A N 1
ATOM 700 C CA . GLY A 1 93 ? -2.544 -15.789 -0.808 1.00 98.44 93 GLY A CA 1
ATOM 701 C C . GLY A 1 93 ? -1.567 -14.794 -1.440 1.00 98.44 93 GLY A C 1
ATOM 702 O O . GLY A 1 93 ? -0.414 -15.127 -1.696 1.00 98.44 93 GLY A O 1
ATOM 703 N N . SER A 1 94 ? -2.020 -13.565 -1.663 1.00 98.50 94 SER A N 1
ATOM 704 C CA . SER A 1 94 ? -1.223 -12.444 -2.158 1.00 98.50 94 SER A CA 1
ATOM 705 C C . SER A 1 94 ? -0.618 -11.582 -1.049 1.00 98.50 94 SER A C 1
ATOM 707 O O . SER A 1 94 ? 0.012 -10.575 -1.358 1.00 98.50 94 SER A O 1
ATOM 709 N N . PHE A 1 95 ? -0.785 -11.909 0.236 1.00 98.56 95 PHE A N 1
ATOM 710 C CA . PHE A 1 95 ? -0.164 -11.121 1.300 1.00 98.56 95 PHE A CA 1
ATOM 711 C C . PHE A 1 95 ? 1.366 -11.155 1.177 1.00 98.56 95 PHE A C 1
ATOM 713 O O . PHE A 1 95 ? 1.981 -12.219 1.195 1.00 98.56 95 PHE A O 1
ATOM 720 N N . ASN A 1 96 ? 1.987 -9.978 1.083 1.00 98.12 96 ASN A N 1
ATOM 721 C CA . ASN A 1 96 ? 3.441 -9.851 1.014 1.00 98.12 96 ASN A CA 1
ATOM 722 C C . ASN A 1 96 ? 4.034 -9.361 2.341 1.00 98.12 96 ASN A C 1
ATOM 724 O O . ASN A 1 96 ? 4.924 -9.994 2.902 1.00 98.12 96 ASN A O 1
ATOM 728 N N . ASN A 1 97 ? 3.571 -8.212 2.833 1.00 97.38 97 ASN A N 1
ATOM 729 C CA . ASN A 1 97 ? 3.923 -7.679 4.150 1.00 97.38 97 ASN A CA 1
ATOM 730 C C . ASN A 1 97 ? 2.942 -6.574 4.565 1.00 97.38 97 ASN A C 1
ATOM 732 O O . ASN A 1 97 ? 2.083 -6.162 3.786 1.00 97.38 97 ASN A O 1
ATOM 736 N N . ASP A 1 98 ? 3.089 -6.068 5.786 1.00 96.31 98 ASP A N 1
ATOM 737 C CA . ASP A 1 98 ? 2.362 -4.901 6.268 1.00 96.31 98 ASP A CA 1
ATOM 738 C C . ASP A 1 98 ? 3.291 -3.894 6.956 1.00 96.31 98 ASP A C 1
ATOM 740 O O . ASP A 1 98 ? 4.442 -4.176 7.295 1.00 96.31 98 ASP A O 1
ATOM 744 N N . TYR A 1 99 ? 2.776 -2.678 7.105 1.00 95.00 99 TYR A N 1
ATOM 745 C CA . TYR A 1 99 ? 3.321 -1.655 7.979 1.00 95.00 99 TYR A CA 1
ATOM 746 C C . TYR A 1 99 ? 2.192 -1.163 8.878 1.00 95.00 99 TYR A C 1
ATOM 748 O O . TYR A 1 99 ? 1.324 -0.393 8.455 1.00 95.00 99 TYR A O 1
ATOM 756 N N . LEU A 1 100 ? 2.216 -1.625 10.125 1.00 94.50 100 LEU A N 1
ATOM 757 C CA . LEU A 1 100 ? 1.335 -1.181 11.197 1.00 94.50 100 LEU A CA 1
ATOM 758 C C . LEU A 1 100 ? 2.195 -0.454 12.238 1.00 94.50 100 LEU A C 1
ATOM 760 O O . LEU A 1 100 ? 3.015 -1.095 12.894 1.00 94.50 100 LEU A O 1
ATOM 764 N N . PRO A 1 101 ? 2.069 0.874 12.393 1.00 92.50 101 PRO A N 1
ATOM 765 C CA . PRO A 1 101 ? 2.842 1.602 13.388 1.00 92.50 101 PRO A CA 1
ATOM 766 C C . PRO A 1 101 ? 2.476 1.163 14.813 1.00 92.50 101 PRO A C 1
ATOM 768 O O . PRO A 1 101 ? 1.296 0.999 15.122 1.00 92.50 101 PRO A O 1
ATOM 771 N N . ASP A 1 102 ? 3.456 1.139 15.722 1.00 92.00 102 ASP A N 1
ATOM 772 C CA . ASP A 1 102 ? 3.293 0.766 17.145 1.00 92.00 102 ASP A CA 1
ATOM 773 C C . ASP A 1 102 ? 2.216 1.560 17.905 1.00 92.00 102 ASP A C 1
ATOM 775 O O . ASP A 1 102 ? 1.801 1.184 19.007 1.00 92.00 102 ASP A O 1
ATOM 779 N N . LYS A 1 103 ? 1.773 2.693 17.344 1.00 92.44 103 LYS A N 1
ATOM 780 C CA . LYS A 1 103 ? 0.692 3.504 17.905 1.00 92.44 103 LYS A CA 1
ATOM 781 C C . LYS A 1 103 ? -0.688 2.849 17.758 1.00 92.44 103 LYS A C 1
ATOM 783 O O . LYS A 1 103 ? -1.595 3.245 18.480 1.00 92.44 103 LYS A O 1
ATOM 788 N N . LEU A 1 104 ? -0.860 1.860 16.880 1.00 94.94 104 LEU A N 1
ATOM 789 C CA . LEU A 1 104 ? -2.130 1.161 16.660 1.00 94.94 104 LEU A CA 1
ATOM 790 C C . LEU A 1 104 ? -2.362 0.062 17.698 1.00 94.94 104 LEU A C 1
ATOM 792 O O . LEU A 1 104 ? -2.310 -1.124 17.394 1.00 94.94 104 LEU A O 1
ATOM 796 N N . LYS A 1 105 ? -2.601 0.465 18.944 1.00 95.62 105 LYS A N 1
ATOM 797 C CA . LYS A 1 105 ? -2.877 -0.444 20.061 1.00 95.62 105 LYS A CA 1
ATOM 798 C C . LYS A 1 105 ? -3.768 0.224 21.109 1.00 95.62 105 LYS A C 1
ATOM 800 O O . LYS A 1 105 ? -3.825 1.458 21.139 1.00 95.62 105 LYS A O 1
ATOM 805 N N . PRO A 1 106 ? -4.436 -0.556 21.979 1.00 97.44 106 PRO A N 1
ATOM 806 C CA . PRO A 1 106 ? -5.274 -0.003 23.035 1.00 97.44 106 PRO A CA 1
ATOM 807 C C . PRO A 1 106 ? -4.556 1.047 23.895 1.00 97.44 106 PRO A C 1
ATOM 809 O O . PRO A 1 106 ? -3.373 0.903 24.206 1.00 97.44 106 PRO A O 1
ATOM 812 N N . GLY A 1 107 ? -5.283 2.098 24.275 1.00 97.31 107 GLY A N 1
ATOM 813 C CA . GLY A 1 107 ? -4.779 3.234 25.057 1.00 97.31 107 GLY A CA 1
ATOM 814 C C . GLY A 1 107 ? -4.264 4.414 24.225 1.00 97.31 107 GLY A C 1
ATOM 815 O O . GLY A 1 107 ? -4.120 5.514 24.751 1.00 97.31 107 GLY A O 1
ATOM 816 N N . ASN A 1 108 ? -4.017 4.221 22.927 1.00 97.75 108 ASN A N 1
ATOM 817 C CA . ASN A 1 108 ? -3.598 5.296 22.025 1.00 97.75 108 ASN A CA 1
ATOM 818 C C . ASN A 1 108 ? -4.781 5.906 21.271 1.00 97.75 108 ASN A C 1
ATOM 820 O O . ASN A 1 108 ? -5.847 5.311 21.185 1.00 97.75 108 ASN A O 1
ATOM 824 N N . HIS A 1 109 ? -4.585 7.088 20.686 1.00 96.88 109 HIS A N 1
ATOM 825 C CA . HIS A 1 109 ? -5.623 7.766 19.911 1.00 96.88 109 HIS A CA 1
ATOM 826 C C . HIS A 1 109 ? -5.542 7.424 18.419 1.00 96.88 109 HIS A C 1
ATOM 828 O O . HIS A 1 109 ? -4.459 7.448 17.825 1.00 96.88 109 HIS A O 1
ATOM 834 N N . ILE A 1 110 ? -6.696 7.167 17.808 1.00 97.38 110 ILE A N 1
ATOM 835 C CA . ILE A 1 110 ? -6.865 7.023 16.365 1.00 97.38 110 ILE A CA 1
ATOM 836 C C . ILE A 1 110 ? -7.796 8.112 15.845 1.00 97.38 110 ILE A C 1
ATOM 838 O O . ILE A 1 110 ? -8.739 8.509 16.523 1.00 97.38 110 ILE A O 1
ATOM 842 N N . VAL A 1 111 ? -7.518 8.594 14.639 1.00 96.00 111 VAL A N 1
ATOM 843 C CA . VAL A 1 111 ? -8.367 9.562 13.933 1.00 96.00 111 VAL A CA 1
ATOM 844 C C . VAL A 1 111 ? -9.140 8.849 12.843 1.00 96.00 111 VAL A C 1
ATOM 846 O O . VAL A 1 111 ? -8.658 7.851 12.310 1.00 96.00 111 VAL A O 1
ATOM 849 N N . ARG A 1 112 ? -10.312 9.360 12.479 1.00 96.12 112 ARG A N 1
ATOM 850 C CA . ARG A 1 112 ? -11.045 8.813 11.335 1.00 96.12 112 ARG A CA 1
ATOM 851 C C . ARG A 1 112 ? -10.262 9.076 10.053 1.00 96.12 112 ARG A C 1
ATOM 853 O O . ARG A 1 112 ? -9.742 10.174 9.859 1.00 96.12 112 ARG A O 1
ATOM 860 N N . THR A 1 113 ? -10.206 8.097 9.160 1.00 96.88 113 THR A N 1
ATOM 861 C CA . THR A 1 113 ? -9.602 8.288 7.842 1.00 96.88 113 THR A CA 1
ATOM 862 C C . THR A 1 113 ? -10.559 9.063 6.943 1.00 96.88 113 THR A C 1
ATOM 864 O O . THR A 1 113 ? -11.664 8.608 6.657 1.00 96.88 113 THR A O 1
ATOM 867 N N . THR A 1 114 ? -10.131 10.235 6.482 1.00 95.88 114 THR A N 1
ATOM 868 C CA . THR A 1 114 ? -10.880 11.097 5.551 1.00 95.88 114 THR A CA 1
ATOM 869 C C . THR A 1 114 ? -10.106 11.390 4.270 1.00 95.88 114 THR A C 1
ATOM 871 O O . THR A 1 114 ? -10.690 11.804 3.273 1.00 95.88 114 THR A O 1
ATOM 874 N N . ASP A 1 115 ? -8.790 11.189 4.290 1.00 93.31 115 ASP A N 1
ATOM 875 C CA . ASP A 1 115 ? -7.874 11.437 3.182 1.00 93.31 115 ASP A CA 1
ATOM 876 C C . ASP A 1 115 ? -6.575 10.623 3.344 1.00 93.31 115 ASP A C 1
ATOM 878 O O . ASP A 1 115 ? -6.401 9.857 4.293 1.00 93.31 115 ASP A O 1
ATOM 882 N N . ALA A 1 116 ? -5.637 10.806 2.414 1.00 88.62 116 ALA A N 1
ATOM 883 C CA . ALA A 1 116 ? -4.347 10.120 2.428 1.00 88.62 116 ALA A CA 1
ATOM 884 C C . ALA A 1 116 ? -3.437 10.494 3.619 1.00 88.62 116 ALA A C 1
ATOM 886 O O . ALA A 1 116 ? -2.511 9.749 3.919 1.00 88.62 116 ALA A O 1
ATOM 887 N N . CYS A 1 117 ? -3.673 11.616 4.307 1.00 89.69 117 CYS A N 1
ATOM 888 C CA . CYS A 1 117 ? -2.887 12.047 5.470 1.00 89.69 117 CYS A CA 1
ATOM 889 C C . CYS A 1 117 ? -3.407 11.450 6.787 1.00 89.69 117 CYS A C 1
ATOM 891 O O . CYS A 1 117 ? -2.746 11.547 7.820 1.00 89.69 117 CYS A O 1
ATOM 893 N N . THR A 1 118 ? -4.594 10.850 6.755 1.00 93.56 118 THR A N 1
ATOM 894 C CA . THR A 1 118 ? -5.289 10.260 7.906 1.00 93.56 118 THR A CA 1
ATOM 895 C C . THR A 1 118 ? -5.397 8.737 7.789 1.00 93.56 118 THR A C 1
ATOM 897 O O . THR A 1 118 ? -6.237 8.121 8.440 1.00 93.56 118 THR A O 1
ATOM 900 N N . VAL A 1 119 ? -4.545 8.116 6.965 1.00 94.38 119 VAL A N 1
ATOM 901 C CA . VAL A 1 119 ? -4.356 6.658 6.919 1.00 94.38 119 VAL A CA 1
ATOM 902 C C . VAL A 1 119 ? -3.403 6.210 8.026 1.00 94.38 119 VAL A C 1
ATOM 904 O O . VAL A 1 119 ? -2.522 6.959 8.458 1.00 94.38 119 VAL A O 1
ATOM 907 N N . HIS A 1 120 ? -3.559 4.975 8.494 1.00 95.38 120 HIS A N 1
ATOM 908 C CA . HIS A 1 120 ? -2.894 4.508 9.716 1.00 95.38 120 HIS A CA 1
ATOM 909 C C . HIS A 1 120 ? -1.804 3.474 9.483 1.00 95.38 120 HIS A C 1
ATOM 911 O O . HIS A 1 120 ? -1.161 3.060 10.438 1.00 95.38 120 HIS A O 1
ATOM 917 N N . GLY A 1 121 ? -1.564 3.087 8.238 1.00 94.88 121 GLY A N 1
ATOM 918 C CA . GLY A 1 121 ? -0.623 2.041 7.868 1.00 94.88 121 GLY A CA 1
ATOM 919 C C . GLY A 1 121 ? -0.982 1.469 6.506 1.00 94.88 121 GLY A C 1
ATOM 920 O O . GLY A 1 121 ? -1.807 2.038 5.781 1.00 94.88 121 GLY A O 1
ATOM 921 N N . CYS A 1 122 ? -0.396 0.328 6.169 1.00 95.75 122 CYS A N 1
ATOM 922 C CA . CYS A 1 122 ? -0.712 -0.361 4.928 1.00 95.75 122 CYS A CA 1
ATOM 923 C C . CYS A 1 122 ? -0.518 -1.872 5.001 1.00 95.75 122 CYS A C 1
ATOM 925 O O . CYS A 1 122 ? 0.265 -2.379 5.801 1.00 95.75 122 CYS A O 1
ATOM 927 N N . VAL A 1 123 ? -1.178 -2.566 4.083 1.00 97.25 123 VAL A N 1
ATOM 928 C CA . VAL A 1 123 ? -0.952 -3.965 3.733 1.00 97.25 123 VAL A CA 1
ATOM 929 C C . VAL A 1 123 ? -0.541 -4.003 2.266 1.00 97.25 123 VAL A C 1
ATOM 931 O O . VAL A 1 123 ? -1.206 -3.417 1.413 1.00 97.25 123 VAL A O 1
ATOM 934 N N . ASN A 1 124 ? 0.560 -4.676 1.962 1.00 98.19 124 ASN A N 1
ATOM 935 C CA . ASN A 1 124 ? 1.015 -4.881 0.597 1.00 98.19 124 ASN A CA 1
ATOM 936 C C . ASN A 1 124 ? 0.577 -6.252 0.106 1.00 98.19 124 ASN A C 1
ATOM 938 O O . ASN A 1 124 ? 0.879 -7.272 0.731 1.00 98.19 124 ASN A O 1
ATOM 942 N N . LEU A 1 125 ? -0.076 -6.252 -1.049 1.00 98.50 125 LEU A N 1
ATOM 943 C CA . LEU A 1 125 ? -0.488 -7.451 -1.758 1.00 98.50 125 LEU A CA 1
ATOM 944 C C . LEU A 1 125 ? 0.347 -7.600 -3.025 1.00 98.50 125 LEU A C 1
ATOM 946 O O . LEU A 1 125 ? 0.519 -6.626 -3.760 1.00 98.50 125 LEU A O 1
ATOM 950 N N . VAL A 1 126 ? 0.860 -8.799 -3.279 1.00 98.38 126 VAL A N 1
ATOM 951 C CA . VAL A 1 126 ? 1.639 -9.168 -4.461 1.00 98.38 126 VAL A CA 1
ATOM 952 C C . VAL A 1 1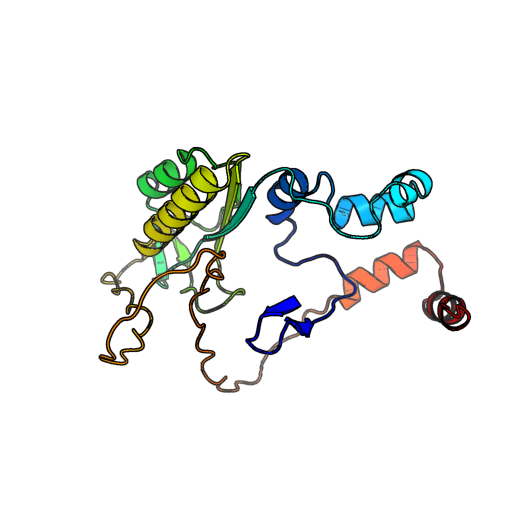26 ? 1.296 -10.601 -4.861 1.00 98.38 126 VAL A C 1
ATOM 954 O O . VAL A 1 126 ? 1.330 -11.506 -4.034 1.00 98.38 126 VAL A O 1
ATOM 957 N N . HIS A 1 127 ? 0.997 -10.825 -6.138 1.00 98.38 127 HIS A N 1
ATOM 958 C CA . HIS A 1 127 ? 0.798 -12.162 -6.684 1.00 98.38 127 HIS A CA 1
ATOM 959 C C . HIS A 1 127 ? 1.129 -12.215 -8.182 1.00 98.38 127 HIS A C 1
ATOM 961 O O . HIS A 1 127 ? 0.886 -11.258 -8.921 1.00 98.38 127 HIS A O 1
ATOM 967 N N . ALA A 1 128 ? 1.653 -13.350 -8.650 1.00 97.31 128 ALA A N 1
ATOM 968 C CA . ALA A 1 128 ? 1.969 -13.551 -10.066 1.00 97.31 128 ALA A CA 1
ATOM 969 C C . ALA A 1 128 ? 0.706 -13.670 -10.941 1.00 97.31 128 ALA A C 1
ATOM 971 O O . ALA A 1 128 ? 0.651 -13.110 -12.029 1.00 97.31 128 ALA A O 1
ATOM 972 N N . ASP A 1 129 ? -0.328 -14.366 -10.457 1.00 97.56 129 ASP A N 1
ATOM 973 C CA . ASP A 1 129 ? -1.640 -14.407 -11.118 1.00 97.56 129 ASP A CA 1
ATOM 974 C C . ASP A 1 129 ? -2.476 -13.164 -10.781 1.00 97.56 129 ASP A C 1
ATOM 976 O O . ASP A 1 129 ? -2.800 -12.918 -9.613 1.00 97.56 129 ASP A O 1
ATOM 980 N N . LYS A 1 130 ? -2.872 -12.422 -11.823 1.00 96.56 130 LYS A N 1
ATOM 981 C CA . LYS A 1 130 ? -3.722 -11.228 -11.739 1.00 96.56 130 LYS A CA 1
ATOM 982 C C . LYS A 1 130 ? -5.081 -11.527 -11.113 1.00 96.56 130 LYS A C 1
ATOM 984 O O . LYS A 1 130 ? -5.590 -10.696 -10.364 1.00 96.56 130 LYS A O 1
ATOM 989 N N . ALA A 1 131 ? -5.681 -12.676 -11.426 1.00 97.81 131 ALA A N 1
ATOM 990 C CA . ALA A 1 131 ? -7.021 -13.000 -10.948 1.00 97.81 131 ALA A CA 1
ATOM 991 C C . ALA A 1 131 ? -7.020 -13.276 -9.438 1.00 97.81 131 ALA A C 1
ATOM 993 O O . ALA A 1 131 ? -7.892 -12.779 -8.730 1.00 97.81 131 ALA A O 1
ATOM 994 N N . ALA A 1 132 ? -6.036 -14.024 -8.935 1.00 97.94 132 ALA A N 1
ATOM 995 C CA . ALA A 1 132 ? -5.825 -14.210 -7.501 1.00 97.94 132 ALA A CA 1
ATOM 996 C C . ALA A 1 132 ? -5.549 -12.889 -6.774 1.00 97.94 132 ALA A C 1
ATOM 998 O O . ALA A 1 132 ? -6.208 -12.612 -5.777 1.00 97.94 132 ALA A O 1
ATOM 999 N N . TYR A 1 133 ? -4.670 -12.038 -7.318 1.00 97.56 133 TYR A N 1
ATOM 1000 C CA . TYR A 1 133 ? -4.421 -10.704 -6.761 1.00 97.56 133 TYR A CA 1
ATOM 1001 C C . TYR A 1 133 ? -5.710 -9.873 -6.634 1.00 97.56 133 TYR A C 1
ATOM 1003 O O . TYR A 1 133 ? -5.950 -9.286 -5.584 1.00 97.56 133 TYR A O 1
ATOM 1011 N N . LEU A 1 134 ? -6.545 -9.820 -7.678 1.00 98.25 134 LEU A N 1
ATOM 1012 C CA . LEU A 1 134 ? -7.769 -9.012 -7.652 1.00 98.25 134 LEU A CA 1
ATOM 1013 C C . LEU A 1 134 ? -8.781 -9.521 -6.618 1.00 98.25 134 LEU A C 1
ATOM 1015 O O . LEU A 1 134 ? -9.350 -8.708 -5.895 1.00 98.25 134 LEU A O 1
ATOM 1019 N N . ARG A 1 135 ? -8.957 -10.845 -6.498 1.00 98.56 135 ARG A N 1
ATOM 1020 C CA . ARG A 1 135 ? -9.838 -11.432 -5.473 1.00 98.56 135 ARG A CA 1
ATOM 1021 C C . ARG A 1 135 ? -9.380 -11.083 -4.062 1.00 98.56 135 ARG A C 1
ATOM 1023 O O . ARG A 1 135 ? -10.186 -10.675 -3.233 1.00 98.56 135 ARG A O 1
ATOM 1030 N N . ASP A 1 136 ? -8.087 -11.218 -3.798 1.00 98.62 136 ASP A N 1
ATOM 1031 C CA . ASP A 1 136 ? -7.530 -10.908 -2.486 1.00 98.62 136 ASP A CA 1
ATOM 1032 C C . ASP A 1 136 ? -7.547 -9.405 -2.196 1.00 98.62 136 ASP A C 1
ATOM 1034 O O . ASP A 1 136 ? -7.745 -9.003 -1.054 1.00 98.62 136 ASP A O 1
ATOM 1038 N N . TYR A 1 137 ? -7.367 -8.562 -3.216 1.00 98.56 137 TYR A N 1
ATOM 1039 C CA . TYR A 1 137 ? -7.518 -7.117 -3.081 1.00 98.56 137 TYR A CA 1
ATOM 1040 C C . TYR A 1 137 ? -8.944 -6.752 -2.664 1.00 98.56 137 TYR A C 1
ATOM 1042 O O . TYR A 1 137 ? -9.119 -5.988 -1.718 1.00 98.56 137 TYR A O 1
ATOM 1050 N N . GLU A 1 138 ? -9.956 -7.315 -3.326 1.00 98.38 138 GLU A N 1
ATOM 1051 C CA . GLU A 1 138 ? -11.363 -7.118 -2.963 1.00 98.38 138 GLU A CA 1
ATOM 1052 C C . GLU A 1 138 ? -11.650 -7.600 -1.537 1.00 98.38 138 GLU A C 1
ATOM 1054 O O . GLU A 1 138 ? -12.281 -6.881 -0.760 1.00 98.38 138 GLU A O 1
ATOM 1059 N N . GLU A 1 139 ? -11.123 -8.765 -1.153 1.00 98.38 139 GLU A N 1
ATOM 1060 C CA . GLU A 1 139 ? -11.277 -9.284 0.206 1.00 98.38 139 GLU A CA 1
ATOM 1061 C C . GLU A 1 139 ? -10.566 -8.406 1.243 1.00 98.38 139 GLU A C 1
ATOM 1063 O O . GLU A 1 139 ? -11.138 -8.103 2.289 1.00 98.38 139 GLU A O 1
ATOM 1068 N N . ALA A 1 140 ? -9.359 -7.916 0.955 1.00 97.88 140 ALA A N 1
ATOM 1069 C CA . ALA A 1 140 ? -8.656 -6.979 1.825 1.00 97.88 140 ALA A CA 1
ATOM 1070 C C . ALA A 1 140 ? -9.450 -5.678 2.007 1.00 97.88 140 ALA A C 1
ATOM 1072 O O . ALA A 1 140 ? -9.551 -5.183 3.130 1.00 97.88 140 ALA A O 1
ATOM 1073 N N . GLN A 1 141 ? -10.057 -5.137 0.943 1.00 97.06 141 GLN A N 1
ATOM 1074 C CA . GLN A 1 141 ? -10.931 -3.964 1.058 1.00 97.06 141 GLN A CA 1
ATOM 1075 C C . GLN A 1 141 ? -12.158 -4.267 1.917 1.00 97.06 141 GLN A C 1
ATOM 1077 O O . GLN A 1 141 ? -12.451 -3.507 2.837 1.00 97.06 141 GLN A O 1
ATOM 1082 N N . ARG A 1 142 ? -12.815 -5.411 1.693 1.00 97.19 142 ARG A N 1
ATOM 1083 C CA . ARG A 1 142 ? -13.969 -5.847 2.487 1.00 97.19 142 ARG A CA 1
ATOM 1084 C C . ARG A 1 142 ? -13.619 -5.980 3.970 1.00 97.19 142 ARG A C 1
ATOM 1086 O O . ARG A 1 142 ? -14.384 -5.534 4.821 1.00 97.19 142 ARG A O 1
ATOM 1093 N N . LEU A 1 143 ? -12.468 -6.572 4.295 1.00 96.38 143 LEU A N 1
ATOM 1094 C CA . LEU A 1 143 ? -11.977 -6.683 5.671 1.00 96.38 143 LEU A CA 1
ATOM 1095 C C . LEU A 1 143 ? -11.679 -5.295 6.266 1.00 96.38 143 LEU A C 1
ATOM 1097 O O . LEU A 1 143 ? -12.063 -5.033 7.401 1.00 96.38 143 LEU A O 1
ATOM 1101 N N . MET A 1 144 ? -11.069 -4.376 5.516 1.00 94.75 144 MET A N 1
ATOM 1102 C CA . MET A 1 144 ? -10.869 -2.998 5.990 1.00 94.75 144 MET A CA 1
ATOM 1103 C C . MET A 1 144 ? -12.198 -2.283 6.275 1.00 94.75 144 MET A C 1
ATOM 1105 O O . MET A 1 144 ? -12.311 -1.585 7.283 1.00 94.75 144 MET A O 1
ATOM 1109 N N . ASP A 1 145 ? -13.208 -2.485 5.431 1.00 93.19 145 ASP A N 1
ATOM 1110 C CA . ASP A 1 145 ? -14.517 -1.836 5.554 1.00 93.19 145 ASP A CA 1
ATOM 1111 C C . ASP A 1 145 ? -15.351 -2.399 6.717 1.00 93.19 145 ASP A C 1
ATOM 1113 O O . ASP A 1 145 ? -16.134 -1.679 7.328 1.00 93.19 145 ASP A O 1
ATOM 1117 N N . LEU A 1 146 ? -15.122 -3.646 7.138 1.00 94.56 146 LEU A N 1
ATOM 1118 C CA . LEU A 1 146 ? -15.679 -4.147 8.404 1.00 94.56 146 LEU A CA 1
ATOM 1119 C C . LEU A 1 146 ? -15.131 -3.412 9.646 1.00 94.56 146 LEU A C 1
ATOM 1121 O O . LEU A 1 146 ? -15.644 -3.611 10.747 1.00 94.56 146 LEU A O 1
ATOM 1125 N N . GLY A 1 147 ? -14.106 -2.572 9.477 1.00 93.56 147 GLY A N 1
ATOM 1126 C CA . GLY A 1 147 ? -13.440 -1.824 10.535 1.00 93.56 147 GLY A CA 1
ATOM 1127 C C . GLY A 1 147 ? -12.389 -2.663 11.257 1.00 93.56 147 GLY A C 1
ATOM 1128 O O . GLY A 1 147 ? -12.520 -3.872 11.392 1.00 93.56 147 GLY A O 1
ATOM 1129 N N . LEU A 1 148 ? -11.317 -2.033 11.738 1.00 96.38 148 LEU A N 1
ATOM 1130 C CA . LEU A 1 148 ? -10.254 -2.710 12.503 1.00 96.38 148 LEU A CA 1
ATOM 1131 C C . LEU A 1 148 ? -10.161 -2.254 13.958 1.00 96.38 148 LEU A C 1
ATOM 1133 O O . LEU A 1 148 ? -9.459 -2.879 14.752 1.00 96.38 148 LEU A O 1
ATOM 1137 N N . PHE A 1 149 ? -10.843 -1.166 14.303 1.00 96.94 149 PHE A N 1
ATOM 1138 C CA . PHE A 1 149 ? -10.650 -0.467 15.562 1.00 96.94 149 PHE A CA 1
ATOM 1139 C C . PHE A 1 149 ? -11.976 -0.266 16.276 1.00 96.94 149 PHE A C 1
ATOM 1141 O O . PHE A 1 149 ? -12.978 0.103 15.666 1.00 96.94 149 PHE A O 1
ATOM 1148 N N . GLU A 1 150 ? -11.938 -0.432 17.589 1.00 96.25 150 GLU A N 1
ATOM 1149 C CA . GLU A 1 150 ? -12.963 0.058 18.500 1.00 96.25 150 GLU A CA 1
ATOM 1150 C C . GLU A 1 150 ? -12.349 1.132 19.385 1.00 96.25 150 GLU A C 1
ATOM 1152 O O . GLU A 1 150 ? -11.166 1.067 19.736 1.00 96.25 150 GLU A O 1
ATOM 1157 N N . VAL A 1 151 ? -13.157 2.119 19.757 1.00 96.88 151 VAL A N 1
ATOM 1158 C CA . VAL A 1 151 ? -12.734 3.228 20.612 1.00 96.88 151 VAL A CA 1
ATOM 1159 C C . VAL A 1 151 ? -13.632 3.330 21.838 1.00 96.88 151 VAL A C 1
ATOM 1161 O O . VAL A 1 151 ? -14.804 2.948 21.815 1.00 96.88 151 VAL A O 1
ATOM 1164 N N . LYS A 1 152 ? -13.086 3.855 22.936 1.00 95.25 152 LYS A N 1
ATOM 1165 C CA . LYS A 1 152 ? -13.839 4.055 24.178 1.00 95.25 152 LYS A CA 1
ATOM 1166 C C . LYS A 1 152 ? -15.042 4.971 23.949 1.00 95.25 152 LYS A C 1
ATOM 1168 O O . LYS A 1 152 ? -14.898 6.080 23.446 1.00 95.25 152 LYS A O 1
ATOM 1173 N N . GLY A 1 153 ? -16.216 4.523 24.391 1.00 82.25 153 GLY A N 1
ATOM 1174 C CA . GLY A 1 153 ? -17.430 5.343 24.431 1.00 82.25 153 GLY A CA 1
ATOM 1175 C C . GLY A 1 153 ? -18.108 5.596 23.081 1.00 82.25 153 GLY A C 1
ATOM 1176 O O . GLY A 1 153 ? -19.091 6.331 23.056 1.00 82.25 153 GLY A O 1
ATOM 1177 N N . ALA A 1 154 ? -17.638 4.996 21.981 1.00 66.94 154 ALA A N 1
ATOM 1178 C CA . ALA A 1 154 ? -18.335 5.067 20.700 1.00 66.94 154 ALA A CA 1
ATOM 1179 C C . ALA A 1 154 ? -19.247 3.852 20.497 1.00 66.94 154 ALA A C 1
ATOM 1181 O O . ALA A 1 154 ? -18.827 2.708 20.677 1.00 66.94 154 ALA A O 1
ATOM 1182 N N . ALA A 1 155 ? -20.482 4.104 20.063 1.00 54.97 155 ALA A N 1
ATOM 1183 C CA . ALA A 1 155 ? -21.229 3.108 19.305 1.00 54.97 155 ALA A CA 1
ATOM 1184 C C . ALA A 1 155 ? -20.576 2.975 17.911 1.00 54.97 155 ALA A C 1
ATOM 1186 O O . ALA A 1 155 ? -20.089 3.986 17.392 1.00 54.97 155 ALA A O 1
ATOM 1187 N N . PRO A 1 156 ? -20.530 1.777 17.299 1.00 53.16 156 PRO A N 1
ATOM 1188 C CA . PRO A 1 156 ? -19.985 1.624 15.955 1.00 53.16 156 PRO A CA 1
ATOM 1189 C C . PRO A 1 156 ? -20.760 2.525 14.986 1.00 53.16 156 PRO A C 1
ATOM 1191 O O . PRO A 1 156 ? -21.977 2.405 14.873 1.00 53.16 156 PRO A O 1
ATOM 1194 N N . ALA A 1 157 ? -20.068 3.448 14.319 1.00 52.19 157 ALA A N 1
ATOM 1195 C CA . ALA A 1 157 ? -20.659 4.203 13.223 1.00 52.19 157 ALA A CA 1
ATOM 1196 C C . ALA A 1 157 ? -20.695 3.299 11.985 1.00 52.19 157 ALA A C 1
ATOM 1198 O O . ALA A 1 157 ? -19.659 2.759 11.589 1.00 52.19 157 ALA A O 1
ATOM 1199 N N . GLU A 1 158 ? -21.877 3.120 11.395 1.00 47.91 158 GLU A N 1
ATOM 1200 C CA . GLU A 1 158 ? -22.020 2.450 10.104 1.00 47.91 158 GLU A CA 1
ATOM 1201 C C . GLU A 1 158 ? -21.259 3.240 9.030 1.00 47.91 158 GLU A C 1
ATOM 1203 O O . GLU A 1 158 ? -21.283 4.473 8.998 1.00 47.91 158 GLU A O 1
ATOM 1208 N N . LEU A 1 159 ? -20.554 2.525 8.152 1.00 50.03 159 LEU A N 1
ATOM 1209 C CA . LEU A 1 159 ? -20.045 3.113 6.921 1.00 50.03 159 LEU A CA 1
ATOM 1210 C C . LEU A 1 159 ? -21.244 3.511 6.063 1.00 50.03 159 LEU A C 1
ATOM 1212 O O . LEU A 1 159 ? -21.959 2.641 5.571 1.00 50.03 159 LEU A O 1
ATOM 1216 N N . GLU A 1 160 ? -21.434 4.811 5.853 1.00 43.53 160 GLU A N 1
ATOM 1217 C CA . GLU A 1 160 ? -22.308 5.281 4.782 1.00 43.53 160 GLU A CA 1
ATOM 1218 C C . GLU A 1 160 ? -21.791 4.687 3.462 1.00 43.53 160 GLU A C 1
ATOM 1220 O O . GLU A 1 160 ? -20.622 4.910 3.108 1.00 43.53 160 GLU A O 1
ATOM 1225 N N . PRO A 1 161 ? -22.606 3.899 2.738 1.00 36.91 161 PRO A N 1
ATOM 1226 C CA . PRO A 1 161 ? -22.191 3.362 1.458 1.00 36.91 161 PRO A CA 1
ATOM 1227 C C . PRO A 1 161 ? -21.853 4.528 0.531 1.00 36.91 161 PRO A C 1
ATOM 1229 O O . PRO A 1 161 ? -22.543 5.549 0.507 1.00 36.91 161 PRO A O 1
ATOM 1232 N N . ALA A 1 162 ? -20.780 4.378 -0.250 1.00 42.16 162 ALA A N 1
ATOM 1233 C CA . ALA A 1 162 ? -20.461 5.326 -1.308 1.00 42.16 162 ALA A CA 1
ATOM 1234 C C . ALA A 1 162 ? -21.726 5.553 -2.147 1.00 42.16 162 ALA A C 1
ATOM 1236 O O . ALA A 1 162 ? -22.285 4.590 -2.672 1.00 42.16 162 ALA A O 1
ATOM 1237 N N . ALA A 1 163 ? -22.198 6.804 -2.209 1.00 36.81 163 ALA A N 1
ATOM 1238 C CA . ALA A 1 163 ? -23.466 7.165 -2.830 1.00 36.81 163 ALA A CA 1
ATOM 1239 C C . ALA A 1 163 ? -23.617 6.477 -4.195 1.00 36.81 163 ALA A C 1
ATOM 1241 O O . ALA A 1 163 ? -22.916 6.800 -5.158 1.00 36.81 163 ALA A O 1
ATOM 1242 N N . GLY A 1 164 ? -24.524 5.499 -4.253 1.00 34.34 164 GLY A N 1
ATOM 1243 C CA . GLY A 1 164 ? -24.891 4.815 -5.479 1.00 34.34 164 GLY A CA 1
ATOM 1244 C C . GLY A 1 164 ? -25.507 5.827 -6.432 1.00 34.34 164 GLY A C 1
ATOM 1245 O O . GLY A 1 164 ? -26.612 6.314 -6.200 1.00 34.34 164 GLY A O 1
ATOM 1246 N N . GLY A 1 165 ? -24.782 6.162 -7.498 1.00 30.80 165 GLY A N 1
ATOM 1247 C CA . GLY A 1 165 ? -25.339 6.879 -8.636 1.00 30.80 165 GLY A CA 1
ATOM 1248 C C . GLY A 1 165 ? -26.351 5.976 -9.329 1.00 30.80 165 GLY A C 1
ATOM 1249 O O . GLY A 1 165 ? -25.978 5.162 -10.169 1.00 30.80 165 GLY A O 1
ATOM 1250 N N . GLY A 1 166 ? -27.613 6.080 -8.927 1.00 30.31 166 GLY A N 1
ATOM 1251 C CA . GLY A 1 166 ? -28.722 5.498 -9.660 1.00 30.31 166 GLY A CA 1
ATOM 1252 C C . GLY A 1 166 ? -28.966 6.302 -10.928 1.00 30.31 166 GLY A C 1
ATOM 1253 O O . GLY A 1 166 ? -29.273 7.483 -10.837 1.00 30.31 166 GLY A O 1
ATOM 1254 N N . ASP A 1 167 ? -28.877 5.643 -12.079 1.00 32.38 167 ASP A N 1
ATOM 1255 C CA . ASP A 1 167 ? -29.589 6.044 -13.287 1.00 32.38 167 ASP A CA 1
ATOM 1256 C C . ASP A 1 167 ? -30.259 4.802 -13.878 1.00 32.38 167 ASP A C 1
ATOM 1258 O O . ASP A 1 167 ? -29.648 3.744 -14.052 1.00 32.38 167 ASP A O 1
ATOM 1262 N N . GLY A 1 168 ? -31.567 4.924 -14.088 1.00 28.05 168 GLY A N 1
ATOM 1263 C CA . GLY A 1 168 ? -32.449 3.853 -14.517 1.00 28.05 168 GLY A CA 1
ATOM 1264 C C . GLY A 1 168 ? -32.374 3.527 -16.012 1.00 28.05 168 GLY A C 1
ATOM 1265 O O . GLY A 1 168 ? -32.072 4.368 -16.848 1.00 28.05 168 GLY A O 1
ATOM 1266 N N . ALA A 1 169 ? -32.721 2.269 -16.291 1.00 31.97 169 ALA A N 1
ATOM 1267 C CA . ALA A 1 169 ? -33.388 1.714 -17.473 1.00 31.97 169 ALA A CA 1
ATOM 1268 C C . ALA A 1 169 ? -33.097 2.305 -18.874 1.00 31.97 169 ALA A C 1
ATOM 1270 O O . ALA A 1 169 ? -33.627 3.342 -19.265 1.00 31.97 169 ALA A O 1
ATOM 1271 N N . GLY A 1 170 ? -32.437 1.496 -19.713 1.00 26.88 170 GLY A N 1
ATOM 1272 C CA . GLY A 1 170 ? -32.443 1.617 -21.174 1.00 26.88 170 GLY A CA 1
ATOM 1273 C C . GLY A 1 170 ? -32.006 0.313 -21.854 1.00 26.88 170 GLY A C 1
ATOM 1274 O O . GLY A 1 170 ? -30.915 -0.177 -21.607 1.00 26.88 170 GLY A O 1
ATOM 1275 N N . ALA A 1 171 ? -32.905 -0.254 -22.661 1.00 30.14 171 ALA A N 1
ATOM 1276 C CA . ALA A 1 171 ? -32.885 -1.544 -23.364 1.00 30.14 171 ALA A CA 1
ATOM 1277 C C . ALA A 1 171 ? -31.560 -2.054 -23.994 1.00 30.14 171 ALA A C 1
ATOM 1279 O O . ALA A 1 171 ? -30.728 -1.303 -24.492 1.00 30.14 171 ALA A O 1
ATOM 1280 N N . ALA A 1 172 ? -31.454 -3.388 -24.055 1.00 32.84 172 ALA A N 1
ATOM 1281 C CA . ALA A 1 172 ? -30.347 -4.187 -24.587 1.00 32.84 172 ALA A CA 1
ATOM 1282 C C . ALA A 1 172 ? -30.181 -4.180 -26.125 1.00 32.84 172 ALA A C 1
ATOM 1284 O O . ALA A 1 172 ? -31.170 -4.140 -26.858 1.00 32.84 172 ALA A O 1
ATOM 1285 N N . ARG A 1 173 ? -28.935 -4.392 -26.599 1.00 27.02 173 ARG A N 1
ATOM 1286 C CA . ARG A 1 173 ? -28.564 -5.163 -27.817 1.00 27.02 173 ARG A CA 1
ATOM 1287 C C . ARG A 1 173 ? -27.048 -5.512 -27.826 1.00 27.02 173 ARG A C 1
ATOM 1289 O O . ARG A 1 173 ? -26.334 -4.978 -26.986 1.00 27.02 173 ARG A O 1
ATOM 1296 N N . PRO A 1 174 ? -26.574 -6.484 -28.640 1.00 32.19 174 PRO A N 1
ATOM 1297 C CA . PRO A 1 174 ? -25.753 -7.601 -28.173 1.00 32.19 174 PRO A CA 1
ATOM 1298 C C . PRO A 1 174 ? -24.239 -7.432 -28.386 1.00 32.19 174 PRO A C 1
ATOM 1300 O O . PRO A 1 174 ? -23.780 -6.534 -29.082 1.00 32.19 174 PRO A O 1
ATOM 1303 N N . ALA A 1 175 ? -23.505 -8.353 -27.759 1.00 34.91 175 ALA A N 1
ATOM 130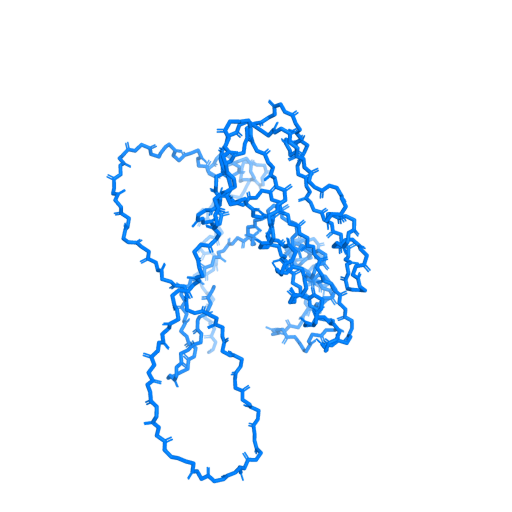4 C CA . ALA A 1 175 ? -22.059 -8.395 -27.578 1.00 34.91 175 ALA A CA 1
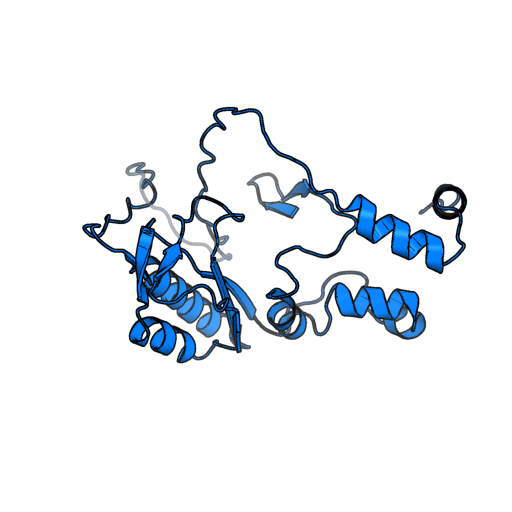ATOM 1305 C C . ALA A 1 175 ? -21.207 -8.337 -28.860 1.00 34.91 175 ALA A C 1
ATOM 1307 O O . ALA A 1 175 ? -21.453 -9.065 -29.822 1.00 34.91 175 ALA A O 1
ATOM 1308 N N . SER A 1 176 ? -20.106 -7.588 -28.774 1.00 30.92 176 SER A N 1
ATOM 1309 C CA . SER A 1 176 ? -18.848 -7.889 -29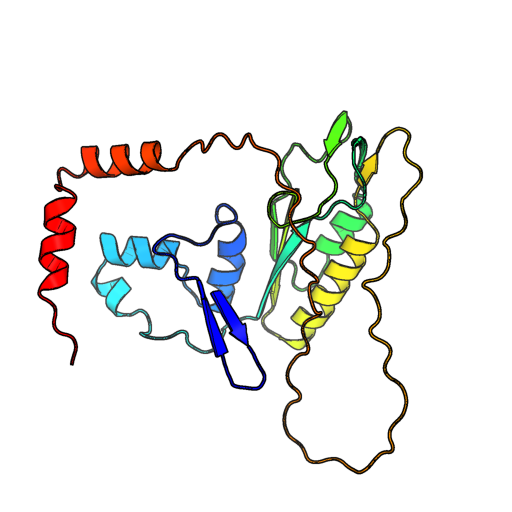.458 1.00 30.92 176 SER A CA 1
ATOM 1310 C C . SER A 1 176 ? -17.708 -7.790 -28.445 1.00 30.92 176 SER A C 1
ATOM 1312 O O . SER A 1 176 ? -17.680 -6.880 -27.620 1.00 30.92 176 SER A O 1
ATOM 1314 N N . SER A 1 177 ? -16.812 -8.768 -28.490 1.00 43.44 177 SER A N 1
ATOM 1315 C CA . SER A 1 177 ? -15.604 -8.892 -27.681 1.00 43.44 177 SER A CA 1
ATOM 1316 C C . SER A 1 177 ? -14.682 -7.683 -27.839 1.00 43.44 177 SER A C 1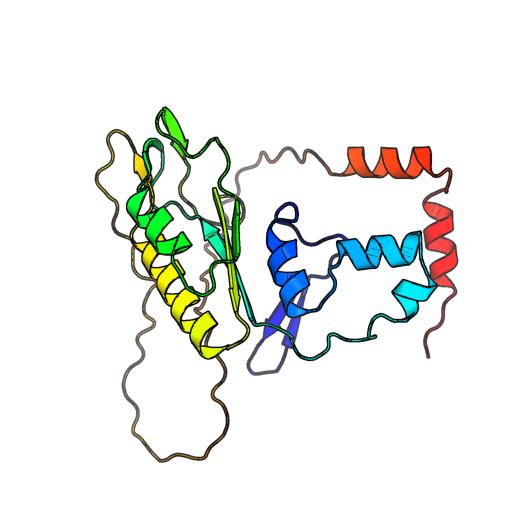
ATOM 1318 O O . SER A 1 177 ? -14.199 -7.465 -28.942 1.00 43.44 177 SER A O 1
ATOM 1320 N N . ASP A 1 178 ? -14.442 -6.953 -26.752 1.00 35.44 178 ASP A N 1
ATOM 1321 C CA . ASP A 1 178 ? -13.177 -6.279 -26.435 1.00 35.44 178 ASP A CA 1
ATOM 1322 C C . ASP A 1 178 ? -13.229 -5.812 -24.969 1.00 35.44 178 ASP A C 1
ATOM 1324 O O . ASP A 1 178 ? -14.295 -5.477 -24.449 1.00 35.44 178 ASP A O 1
ATOM 1328 N N . GLU A 1 179 ? -12.092 -5.899 -24.274 1.00 39.66 179 GLU A N 1
ATOM 1329 C CA . GLU A 1 179 ? -11.938 -5.698 -22.827 1.00 39.66 179 GLU A CA 1
ATOM 1330 C C . GLU A 1 179 ? -12.660 -4.442 -22.306 1.00 39.66 179 GLU A C 1
ATOM 1332 O O . GLU A 1 179 ? -12.343 -3.310 -22.674 1.00 39.66 179 GLU A O 1
ATOM 1337 N N . ALA A 1 180 ? -13.614 -4.635 -21.390 1.00 28.31 180 ALA A N 1
ATOM 1338 C CA . ALA A 1 180 ? -14.248 -3.527 -20.688 1.00 28.31 180 ALA A CA 1
ATOM 1339 C C . ALA A 1 180 ? -13.212 -2.816 -19.789 1.00 28.31 180 ALA A C 1
ATOM 1341 O O . ALA A 1 180 ? -12.535 -3.483 -19.000 1.00 28.31 180 ALA A O 1
ATOM 1342 N N . PRO A 1 181 ? -13.077 -1.478 -19.859 1.00 31.08 181 PRO A N 1
ATOM 1343 C CA . PRO A 1 181 ? -12.171 -0.752 -18.985 1.00 31.08 181 PRO A CA 1
ATOM 1344 C C . PRO A 1 181 ? -12.631 -0.870 -17.530 1.00 31.08 181 PRO A C 1
ATOM 1346 O O . PRO A 1 181 ? -13.816 -0.747 -17.217 1.00 31.08 181 PRO A O 1
ATOM 1349 N N . LEU A 1 182 ? -11.666 -1.094 -16.639 1.00 29.91 182 LEU A N 1
ATOM 1350 C CA . LEU A 1 182 ? -11.875 -1.163 -15.197 1.00 29.91 182 LEU A CA 1
ATOM 1351 C C . LEU A 1 182 ? -12.481 0.168 -14.710 1.00 29.91 182 LEU A C 1
ATOM 1353 O O . LEU A 1 182 ? -11.820 1.208 -14.736 1.00 29.91 182 LEU A O 1
ATOM 1357 N N . VAL A 1 183 ? -13.747 0.151 -14.290 1.00 27.67 183 VAL A N 1
ATOM 1358 C CA . VAL A 1 183 ? -14.415 1.323 -13.711 1.00 27.67 183 VAL A CA 1
ATOM 1359 C C . VAL A 1 183 ? -13.934 1.472 -12.270 1.00 27.67 183 VAL A C 1
ATOM 1361 O O . VAL A 1 183 ? -14.384 0.756 -11.381 1.00 27.67 183 VAL A O 1
ATOM 1364 N N . LEU A 1 184 ? -12.997 2.390 -12.034 1.00 30.45 184 LEU A N 1
ATOM 1365 C CA . LEU A 1 184 ? -12.619 2.777 -10.675 1.00 30.45 184 LEU A CA 1
ATOM 1366 C C . LEU A 1 184 ? -13.742 3.627 -10.047 1.00 30.45 184 LEU A C 1
ATOM 1368 O O . LEU A 1 184 ? -14.307 4.485 -10.736 1.00 30.45 184 LEU A O 1
ATOM 1372 N N . PRO A 1 185 ? -14.075 3.430 -8.758 1.00 28.44 185 PRO A N 1
ATOM 1373 C CA . PRO A 1 185 ? -15.106 4.214 -8.088 1.00 28.44 185 PRO A CA 1
ATOM 1374 C C . PRO A 1 185 ? -14.771 5.715 -8.098 1.00 28.44 185 PRO A C 1
ATOM 1376 O O . PRO A 1 185 ? -13.634 6.134 -7.873 1.00 28.44 185 PRO A O 1
ATOM 1379 N N . LYS A 1 186 ? -15.788 6.539 -8.376 1.00 24.94 186 LYS A N 1
ATOM 1380 C CA . LYS A 1 186 ? -15.696 8.004 -8.391 1.00 24.94 186 LYS A CA 1
ATOM 1381 C C . LYS A 1 186 ? -15.475 8.520 -6.964 1.00 24.94 186 LYS A C 1
ATOM 1383 O O . LYS A 1 186 ? -16.383 8.454 -6.143 1.00 24.94 186 LYS A O 1
ATOM 1388 N N . TYR A 1 187 ? -14.305 9.091 -6.680 1.00 26.91 187 TYR A N 1
ATOM 1389 C CA . TYR A 1 187 ? -14.099 9.876 -5.460 1.00 26.91 187 TYR A CA 1
ATOM 1390 C C . TYR A 1 187 ? -14.769 11.248 -5.600 1.00 26.91 187 TYR A C 1
ATOM 1392 O O . TYR A 1 187 ? -14.420 12.035 -6.483 1.00 26.91 187 TYR A O 1
ATOM 1400 N N . VAL A 1 188 ? -15.718 11.551 -4.713 1.00 25.25 188 VAL A N 1
ATOM 1401 C CA . VAL A 1 188 ? -16.273 12.900 -4.551 1.00 25.25 188 VAL A CA 1
ATOM 1402 C C . VAL A 1 188 ? -15.336 13.687 -3.636 1.00 25.25 188 VAL A C 1
ATOM 1404 O O . VAL A 1 188 ? -15.214 13.392 -2.451 1.00 25.25 188 VAL A O 1
ATOM 1407 N N . VAL A 1 189 ? -14.655 14.694 -4.185 1.00 27.00 189 VAL A N 1
ATOM 1408 C CA . VAL A 1 189 ? -13.866 15.647 -3.394 1.00 27.00 189 VAL A CA 1
ATOM 1409 C C . VAL A 1 189 ? -14.830 16.656 -2.774 1.00 27.00 189 VAL A C 1
ATOM 1411 O O . VAL A 1 189 ? -15.419 17.471 -3.482 1.00 27.00 189 VAL A O 1
ATOM 1414 N N . SER A 1 190 ? -15.000 16.600 -1.454 1.00 25.03 190 SER A N 1
ATOM 1415 C CA . SER A 1 190 ? -15.787 17.597 -0.723 1.00 25.03 190 SER A CA 1
ATOM 1416 C C . SER A 1 190 ? -15.050 18.953 -0.701 1.00 25.03 190 SER A C 1
ATOM 1418 O O . SER A 1 190 ? -13.816 18.966 -0.607 1.00 25.03 190 SER A O 1
ATOM 1420 N N . PRO A 1 191 ? -15.737 20.110 -0.800 1.00 27.61 191 PRO A N 1
ATOM 1421 C CA . PRO A 1 191 ? -15.080 21.414 -0.841 1.00 27.61 191 PRO A CA 1
ATOM 1422 C C . PRO A 1 191 ? -14.333 21.700 0.468 1.00 27.61 191 PRO A C 1
ATOM 1424 O O . PRO A 1 191 ? -14.904 21.628 1.555 1.00 27.61 191 PRO A O 1
ATOM 1427 N N . LYS A 1 192 ? -13.050 22.066 0.368 1.00 30.69 192 LYS A N 1
ATOM 1428 C CA . LYS A 1 192 ? -12.228 22.476 1.515 1.00 30.69 192 LYS A CA 1
ATOM 1429 C C . LYS A 1 192 ? -12.832 23.714 2.186 1.00 30.69 192 LYS A C 1
ATOM 1431 O O . LYS A 1 192 ? -12.759 24.810 1.634 1.00 30.69 192 LYS A O 1
ATOM 1436 N N . THR A 1 193 ? -13.333 23.576 3.410 1.00 29.50 193 THR A N 1
ATOM 1437 C CA . THR A 1 193 ? -13.502 24.723 4.309 1.00 29.50 193 THR A CA 1
ATOM 1438 C C . THR A 1 193 ? -12.129 25.135 4.829 1.00 29.50 193 THR A C 1
ATOM 1440 O O . THR A 1 193 ? -11.474 24.397 5.565 1.00 29.50 193 THR A O 1
ATOM 1443 N N . SER A 1 194 ? -11.676 26.312 4.415 1.00 32.91 194 SER A N 1
ATOM 1444 C CA . SER A 1 194 ? -10.429 26.938 4.841 1.00 32.91 194 SER A CA 1
ATOM 1445 C C . SER A 1 194 ? -10.410 27.200 6.351 1.00 32.91 194 SER A C 1
ATOM 1447 O O . SER A 1 194 ? -11.231 27.968 6.854 1.00 32.91 194 SER A O 1
ATOM 1449 N N . ARG A 1 195 ? -9.421 26.650 7.063 1.00 27.98 195 ARG A N 1
ATOM 1450 C CA . ARG A 1 195 ? -8.940 27.216 8.332 1.00 27.98 195 ARG A CA 1
ATOM 1451 C C . ARG A 1 195 ? -7.429 27.473 8.235 1.00 27.98 195 ARG A C 1
ATOM 1453 O O . ARG A 1 195 ? -6.708 26.596 7.758 1.00 27.98 195 ARG A O 1
ATOM 1460 N N . PRO A 1 196 ? -6.948 28.667 8.623 1.00 28.94 196 PRO A N 1
ATOM 1461 C CA . PRO A 1 196 ? -5.549 29.049 8.499 1.00 28.94 196 PRO A CA 1
ATOM 1462 C C . PRO A 1 196 ? -4.753 28.499 9.686 1.00 28.94 196 PRO A C 1
ATOM 1464 O O . PRO A 1 196 ? -5.108 28.734 10.838 1.00 28.94 196 PRO A O 1
ATOM 1467 N N . GLY A 1 197 ? -3.678 27.765 9.404 1.00 29.22 197 GLY A N 1
ATOM 1468 C CA . GLY A 1 197 ? -2.790 27.240 10.442 1.00 29.22 197 GLY A CA 1
ATOM 1469 C C . GLY A 1 197 ? -2.048 25.973 10.035 1.00 29.22 197 GLY A C 1
ATOM 1470 O O . GLY A 1 197 ? -2.039 25.013 10.792 1.00 29.22 197 GLY A O 1
ATOM 1471 N N . PHE A 1 198 ? -1.447 25.939 8.842 1.00 24.56 198 PHE A N 1
ATOM 1472 C CA . PHE A 1 198 ? -0.506 24.878 8.481 1.00 24.56 198 PHE A CA 1
ATOM 1473 C C . PHE A 1 198 ? 0.915 25.425 8.584 1.00 24.56 198 PHE A C 1
ATOM 1475 O O . PHE A 1 198 ? 1.379 26.174 7.725 1.00 24.56 198 PHE A O 1
ATOM 1482 N N . MET A 1 199 ? 1.599 25.055 9.666 1.00 23.19 199 MET A N 1
ATOM 1483 C CA . MET A 1 199 ? 3.047 25.177 9.760 1.00 23.19 199 MET A CA 1
ATOM 1484 C C . MET A 1 199 ? 3.641 24.150 8.793 1.00 23.19 199 MET A C 1
ATOM 1486 O O . MET A 1 199 ? 3.639 22.948 9.050 1.00 23.19 199 MET A O 1
ATOM 1490 N N . ALA A 1 200 ? 4.115 24.627 7.645 1.00 26.45 200 ALA A N 1
ATOM 1491 C CA . ALA A 1 200 ? 4.974 23.857 6.767 1.00 26.45 200 ALA A CA 1
ATOM 1492 C C . ALA A 1 200 ? 6.303 23.611 7.496 1.00 26.45 200 ALA A C 1
ATOM 1494 O O . ALA A 1 200 ? 7.217 24.434 7.424 1.00 26.45 200 ALA A O 1
ATOM 1495 N N . LEU A 1 201 ? 6.431 22.482 8.200 1.00 24.11 201 LEU A N 1
ATOM 1496 C CA . LEU A 1 201 ? 7.749 21.966 8.559 1.00 24.11 201 LEU A CA 1
ATOM 1497 C C . LEU A 1 201 ? 8.380 21.449 7.263 1.00 24.11 201 LEU A C 1
ATOM 1499 O O . LEU A 1 201 ? 8.166 20.325 6.818 1.00 24.11 201 LEU A O 1
ATOM 1503 N N . SER A 1 202 ? 9.022 22.380 6.567 1.00 27.91 202 SER A N 1
ATOM 1504 C CA . SER A 1 202 ? 9.436 22.201 5.189 1.00 27.91 202 SER A CA 1
ATOM 1505 C C . SER A 1 202 ? 10.640 21.268 5.059 1.00 27.91 202 SER A C 1
ATOM 1507 O O . SER A 1 202 ? 11.612 21.320 5.814 1.00 27.91 202 SER A O 1
ATOM 1509 N N . VAL A 1 203 ? 10.599 20.499 3.976 1.00 29.00 203 VAL A N 1
ATOM 1510 C CA . VAL A 1 203 ? 11.673 19.704 3.366 1.00 29.00 203 VAL A CA 1
ATOM 1511 C C . VAL A 1 203 ? 12.922 20.552 3.007 1.00 29.00 203 VAL A C 1
ATOM 1513 O O . VAL A 1 203 ? 13.913 20.016 2.516 1.00 29.00 203 VAL A O 1
ATOM 1516 N N . HIS A 1 204 ? 12.953 21.867 3.288 1.00 26.84 204 HIS A N 1
ATOM 1517 C CA . HIS A 1 204 ? 14.169 22.680 3.130 1.00 26.84 204 HIS A CA 1
ATOM 1518 C C . HIS A 1 204 ? 15.333 22.192 3.996 1.00 26.84 204 HIS A C 1
ATOM 1520 O O . HIS A 1 204 ? 16.464 22.193 3.516 1.00 26.84 204 HIS A O 1
ATOM 1526 N N . HIS A 1 205 ? 15.084 21.729 5.225 1.00 26.84 205 HIS A N 1
ATOM 1527 C CA . HIS A 1 205 ? 16.180 21.340 6.122 1.00 26.84 205 HIS A CA 1
ATOM 1528 C C . HIS A 1 205 ? 16.951 20.102 5.634 1.00 26.84 205 HIS A C 1
ATOM 1530 O O . HIS A 1 205 ? 18.167 20.035 5.794 1.00 26.84 205 HIS A O 1
ATOM 1536 N N . ALA A 1 206 ? 16.270 19.150 4.988 1.00 32.12 206 ALA A N 1
ATOM 1537 C CA . ALA A 1 206 ? 16.906 17.943 4.458 1.00 32.12 206 ALA A CA 1
ATOM 1538 C C . ALA A 1 206 ? 17.695 18.219 3.164 1.00 32.12 206 ALA A C 1
ATOM 1540 O O . ALA A 1 206 ? 18.791 17.692 2.977 1.00 32.12 206 ALA A O 1
ATOM 1541 N N . ASN A 1 207 ? 17.178 19.100 2.300 1.00 34.62 207 ASN A N 1
ATOM 1542 C CA . ASN A 1 207 ? 17.842 19.447 1.044 1.00 34.62 207 ASN A CA 1
ATOM 1543 C C . ASN A 1 207 ? 19.100 20.301 1.264 1.00 34.62 207 ASN A C 1
ATOM 1545 O O . ASN A 1 207 ? 20.111 20.063 0.606 1.00 34.62 207 ASN A O 1
ATOM 1549 N N . GLU A 1 208 ? 19.098 21.248 2.210 1.00 33.44 208 GLU A N 1
ATOM 1550 C CA . GLU A 1 208 ? 20.306 22.037 2.498 1.00 33.44 208 GLU A CA 1
ATOM 1551 C C . GLU A 1 208 ? 21.473 21.181 3.004 1.00 33.44 208 GLU A C 1
ATOM 1553 O O . GLU A 1 208 ? 22.627 21.463 2.676 1.00 33.44 208 GLU A O 1
ATOM 1558 N N . HIS A 1 209 ? 21.196 20.123 3.768 1.00 35.56 209 HIS A N 1
ATOM 1559 C CA . HIS A 1 209 ? 22.252 19.272 4.307 1.00 35.56 209 HIS A CA 1
ATOM 1560 C C . HIS A 1 209 ? 22.950 18.445 3.214 1.00 35.56 209 HIS A C 1
ATOM 1562 O O . HIS A 1 209 ? 24.177 18.321 3.225 1.00 35.56 209 HIS A O 1
ATOM 1568 N N . PHE A 1 210 ? 22.190 17.976 2.219 1.00 37.69 210 PHE A N 1
ATOM 1569 C CA . PHE A 1 210 ? 22.718 17.283 1.041 1.00 37.69 210 PHE A CA 1
ATOM 1570 C C . PHE A 1 210 ? 23.568 18.209 0.150 1.00 37.69 210 PHE A C 1
ATOM 1572 O O . PHE A 1 210 ? 24.669 17.848 -0.261 1.00 37.69 210 PHE A O 1
ATOM 1579 N N . PHE A 1 211 ? 23.124 19.448 -0.096 1.00 38.97 211 PHE A N 1
ATOM 1580 C CA . PHE A 1 211 ? 23.895 20.389 -0.923 1.00 38.97 211 PHE A CA 1
ATOM 1581 C C . PHE A 1 211 ? 25.142 20.949 -0.219 1.00 38.97 211 PHE A C 1
ATOM 1583 O O . PHE A 1 211 ? 26.140 21.218 -0.889 1.00 38.97 211 PHE A O 1
ATOM 1590 N N . ARG A 1 212 ? 25.137 21.075 1.117 1.00 44.38 212 ARG A N 1
ATOM 1591 C CA . ARG A 1 212 ? 26.338 21.460 1.885 1.00 44.38 212 ARG A CA 1
ATOM 1592 C C . ARG A 1 212 ? 27.414 20.376 1.892 1.00 44.38 212 ARG A C 1
ATOM 1594 O O . ARG A 1 212 ? 28.592 20.709 1.905 1.00 44.38 212 ARG A O 1
ATOM 1601 N N . THR A 1 213 ? 27.026 19.103 1.883 1.00 43.38 213 THR A N 1
ATOM 1602 C CA . THR A 1 213 ? 27.975 17.976 1.918 1.00 43.38 213 THR A CA 1
ATOM 1603 C C . THR A 1 213 ? 28.559 17.643 0.545 1.00 43.38 213 THR A C 1
ATOM 1605 O O . THR A 1 213 ? 29.690 17.174 0.473 1.00 43.38 213 THR A O 1
ATOM 1608 N N . ALA A 1 214 ? 27.847 17.948 -0.544 1.00 46.94 214 ALA A N 1
ATOM 1609 C CA . ALA A 1 214 ? 28.306 17.677 -1.909 1.00 46.94 214 ALA A CA 1
ATOM 1610 C C . ALA A 1 214 ? 29.162 18.796 -2.546 1.00 46.94 214 ALA A C 1
ATOM 1612 O O . ALA A 1 214 ? 29.713 18.587 -3.621 1.00 46.94 214 ALA A O 1
ATOM 1613 N N . ASN A 1 215 ? 29.269 19.980 -1.924 1.00 43.22 215 ASN A N 1
ATOM 1614 C CA . ASN A 1 215 ? 29.985 21.160 -2.446 1.00 43.22 215 ASN A CA 1
ATOM 1615 C C . ASN A 1 215 ? 29.648 21.528 -3.913 1.00 43.22 215 ASN A C 1
ATOM 1617 O O . ASN A 1 215 ? 30.483 22.071 -4.633 1.00 43.22 215 ASN A O 1
ATOM 1621 N N . VAL A 1 216 ? 28.423 21.237 -4.367 1.00 49.84 216 VAL A N 1
ATOM 1622 C CA . VAL A 1 216 ? 27.937 21.621 -5.700 1.00 49.84 216 VAL A CA 1
ATOM 1623 C C . VAL A 1 216 ? 27.021 22.836 -5.550 1.00 49.84 216 VAL A C 1
ATOM 1625 O O . VAL A 1 216 ? 25.950 22.719 -4.944 1.00 49.84 216 VAL A O 1
ATOM 1628 N N . PRO A 1 217 ? 27.375 24.008 -6.108 1.00 49.78 217 PRO A N 1
ATOM 1629 C CA . PRO A 1 217 ? 26.483 25.154 -6.114 1.00 49.78 217 PRO A CA 1
ATOM 1630 C C . PRO A 1 217 ? 25.212 24.806 -6.895 1.00 49.78 217 PRO A C 1
ATOM 1632 O O . PRO A 1 217 ? 25.255 24.554 -8.099 1.00 49.78 217 PRO A O 1
ATOM 1635 N N . VAL A 1 218 ? 24.056 24.842 -6.227 1.00 48.56 218 VAL A N 1
ATOM 1636 C CA . VAL A 1 218 ? 22.728 24.533 -6.802 1.00 48.56 218 VAL A CA 1
ATOM 1637 C C . VAL A 1 218 ? 22.501 25.233 -8.152 1.00 48.56 218 VAL A C 1
ATOM 1639 O O . VAL A 1 218 ? 21.908 24.668 -9.067 1.00 48.56 218 VAL A O 1
ATOM 1642 N N . ARG A 1 219 ? 23.022 26.456 -8.319 1.00 45.97 219 ARG A N 1
ATOM 1643 C CA . ARG A 1 219 ? 22.906 27.240 -9.561 1.00 45.97 219 ARG A CA 1
ATOM 1644 C C . ARG A 1 219 ? 23.660 26.649 -10.758 1.00 45.97 219 ARG A C 1
ATOM 1646 O O . ARG A 1 219 ? 23.245 26.882 -11.892 1.00 45.97 219 ARG A O 1
ATOM 1653 N N . GLU A 1 220 ? 24.741 25.913 -10.535 1.00 48.12 220 GLU A N 1
ATOM 1654 C CA . GLU A 1 220 ? 25.587 25.357 -11.595 1.00 48.12 220 GLU A CA 1
ATOM 1655 C C . GLU A 1 220 ? 24.990 24.066 -12.171 1.00 48.12 220 GLU A C 1
ATOM 1657 O O . GLU A 1 220 ? 24.923 23.911 -13.392 1.00 48.12 220 GLU A O 1
ATOM 1662 N N . PHE A 1 221 ? 24.386 23.238 -11.309 1.00 51.75 221 PHE A N 1
ATOM 1663 C CA . PHE A 1 221 ? 23.599 22.061 -11.698 1.00 51.75 221 PHE A CA 1
ATOM 1664 C C . PHE A 1 221 ? 22.450 22.414 -12.662 1.00 51.75 221 PHE A C 1
ATOM 1666 O O . PHE A 1 221 ? 22.263 21.769 -13.695 1.00 51.75 221 PHE A O 1
ATOM 1673 N N . TYR A 1 222 ? 21.706 23.492 -12.383 1.00 45.62 222 TYR A N 1
ATOM 1674 C CA . TYR A 1 222 ? 20.610 23.932 -13.257 1.00 45.62 222 TYR A CA 1
ATOM 1675 C C . TYR A 1 222 ? 21.081 24.632 -14.542 1.00 45.62 222 TYR A C 1
ATOM 1677 O O . TYR A 1 222 ? 20.350 24.619 -15.535 1.00 45.62 222 TYR A O 1
ATOM 1685 N N . ARG A 1 223 ? 22.285 25.225 -14.567 1.00 45.78 223 ARG A N 1
ATOM 1686 C CA . ARG A 1 223 ? 22.856 25.829 -15.786 1.00 45.78 223 ARG A CA 1
ATOM 1687 C C . ARG A 1 223 ? 23.248 24.775 -16.816 1.00 45.78 223 ARG A C 1
ATOM 1689 O O . ARG A 1 223 ? 22.935 24.959 -17.988 1.00 45.78 223 ARG A O 1
ATOM 1696 N N . GLN A 1 224 ? 23.863 23.671 -16.390 1.00 52.25 224 GLN A N 1
ATOM 1697 C CA . GLN A 1 224 ? 24.318 22.615 -17.302 1.00 52.25 224 GLN A CA 1
ATOM 1698 C C . GLN A 1 224 ? 23.160 21.923 -18.043 1.00 52.25 224 GLN A C 1
ATOM 1700 O O . GLN A 1 224 ? 23.314 21.548 -19.201 1.00 52.25 224 GLN A O 1
ATOM 1705 N N . ARG A 1 225 ? 21.964 21.834 -17.442 1.00 52.78 225 ARG A N 1
ATOM 1706 C CA . ARG A 1 225 ? 20.791 21.219 -18.093 1.00 52.78 225 ARG A CA 1
ATOM 1707 C C . ARG A 1 225 ? 20.031 22.110 -19.078 1.00 52.78 225 ARG A C 1
ATOM 1709 O O . ARG A 1 225 ? 19.271 21.578 -19.878 1.00 52.78 225 ARG A O 1
ATOM 1716 N N . ARG A 1 226 ? 20.220 23.436 -19.071 1.00 47.12 226 ARG A N 1
ATOM 1717 C CA . ARG A 1 226 ? 19.557 24.331 -20.047 1.00 47.12 226 ARG A CA 1
ATOM 1718 C C . ARG A 1 226 ? 20.198 24.309 -21.442 1.00 47.12 226 ARG A C 1
ATOM 1720 O O . ARG A 1 226 ? 19.619 24.875 -22.358 1.00 47.12 226 ARG A O 1
ATOM 1727 N N . GLY A 1 227 ? 21.364 23.676 -21.597 1.00 39.03 227 GLY A N 1
ATOM 1728 C CA . GLY A 1 227 ? 22.063 23.537 -22.881 1.00 39.03 227 GLY A CA 1
ATOM 1729 C C . GLY A 1 227 ? 21.774 22.238 -23.642 1.00 39.03 227 GLY A C 1
ATOM 1730 O O . GLY A 1 227 ? 22.293 22.057 -24.738 1.00 39.03 227 GLY A O 1
ATOM 1731 N N . MET A 1 228 ? 20.972 21.324 -23.085 1.00 35.19 228 MET A N 1
ATOM 1732 C CA . MET A 1 228 ? 20.593 20.085 -23.768 1.00 35.19 228 MET A CA 1
ATOM 1733 C C . MET A 1 228 ? 19.372 20.328 -24.657 1.00 35.19 228 MET A C 1
ATOM 1735 O O . MET A 1 228 ? 18.237 20.319 -24.181 1.00 35.19 228 MET A O 1
ATOM 1739 N N . HIS A 1 229 ? 19.609 20.526 -25.952 1.00 36.84 229 HIS A N 1
ATOM 1740 C CA . HIS A 1 229 ? 18.575 20.334 -26.964 1.00 36.84 229 HIS A CA 1
ATOM 1741 C C . HIS A 1 229 ? 18.320 18.831 -27.126 1.00 36.84 229 HIS A C 1
ATOM 1743 O O . HIS A 1 229 ? 19.239 18.071 -27.425 1.00 36.84 229 HIS A O 1
ATOM 1749 N N . TRP A 1 230 ? 17.078 18.413 -26.891 1.00 29.61 230 TRP A N 1
ATOM 1750 C CA . TRP A 1 230 ? 16.577 17.097 -27.283 1.00 29.61 230 TRP A CA 1
ATOM 1751 C C . TRP A 1 230 ? 16.003 17.208 -28.710 1.00 29.61 230 TRP A C 1
ATOM 1753 O O . TRP A 1 230 ? 15.432 18.264 -29.001 1.00 29.61 230 TRP A O 1
ATOM 1763 N N . PRO A 1 231 ? 16.196 16.209 -29.593 1.00 37.72 231 PRO A N 1
ATOM 1764 C CA . PRO A 1 231 ? 15.652 16.222 -30.955 1.00 37.72 231 PRO A CA 1
ATOM 1765 C C . PRO A 1 231 ? 14.123 16.325 -30.995 1.00 37.72 231 PRO A C 1
ATOM 1767 O O . PRO A 1 231 ? 13.463 15.836 -30.046 1.00 37.72 231 PRO A O 1
#

pLDDT: mean 75.37, std 28.54, range [23.19, 98.62]

Organism: NCBI:txid72548

Sequence (231 aa):
EVKLETRGPVLIEVNCRLHGGEGTWLPVAMAAAGYTQVTALIDASLRPEAFGRLPAQPVALQQHGAWVTVRSTVEGEISRVDEARLQSMRALGSFNNDYLPDKLKPGNHIVRTTDACTVHGCVNLVHADKAAYLRDYEEAQRLMDLGLFEVKGAAPAELEPAAGGGDGAGAARPASSDEAPLVLPKYVVSPKTSRPGFMALSVHHANEHFFRTANVPVREFYRQRRGMHWP

Radius of gyration: 22.46 Å; chains: 1; bounding box: 63×45×56 Å

Foldseek 3Di:
DWDADPVGIDDDDDDPDFDDPPCQCVVVCCQFQVDGPVRLVVCVVPPVVVNVPRDPDGDGTQKDKDKAFQFAQDWAAFQDFAVVLVVVLCPQPQFDDWFADPQPGGRHTADGDDDPVRTGITTMGIDNDPVSRVVSVVVNVVSSQVGGTDHPPDDDDHPDPDDDPDDDDDDDDDDDDDDDDDDDDDDDDDDDDDDDDDDPPDPVVVVVVVCVVVVDDPVVVVVVVVPDDDD